Protein 7L07 (pdb70)

Nearest PDB structures (foldseek):
  7l07-assembly1_A  TM=1.005E+00  e=6.556E-44  synthetic construct
  4jjp-assembly1_B  TM=9.313E-01  e=9.846E-25  Clostridioides difficile 630
  1ub0-assembly1_A-2  TM=9.274E-01  e=1.919E-22  Thermus thermophilus
  1jxh-assembly1_B  TM=9.208E-01  e=1.807E-22  Salmonella enterica subsp. enterica serovar Typhimurium
  4c5k-assembly2_C  TM=9.168E-01  e=8.081E-22  Staphylococcus aureus subsp. aureus Mu50

Sequence (214 aa):
MTMHKALTIAGSDSSGGAGIQADLKTFQELGVYGMSAITAIVAQNTLGHKGVYPLPLEAIEAQLDTVLEDIGVDALKTGMLATAEIIELVAEEKIKEYNVKNVVVDPVMSLLHEEAAEALREELIPLATVVTPNLPEAEVLSGMRIIKTVEDMKEAAKKIHEEMGAKYVLVKGVDVLFDGEEFEIFETFSAAITAELAKGYSLKEAVKTAKEFITE

Secondary structure (DSSP, 8-state):
----EEEEEEEE-TTSSSHHHHHHHHHHHTT-EEEEEEEEEE----SSS-SEEEPPHHHHHHHHHIIIIII--SEEEE----SHHHHHHHHHHHHHTT---EEE-----HHHHHHHHHIIIIIGGG-SEE---HHHHHHHH--S---SHHHHHHHHHHHHHTT-SEEEEE--EEEE-SS-EEEE--HHHHHHHHHHTT--HHHHHHHHHHHHH-

Solvent-accessible surface area: 10309 Å² total; per-residue (Å²): 140,54,177,70,53,0,0,0,2,4,3,12,28,117,100,38,63,49,1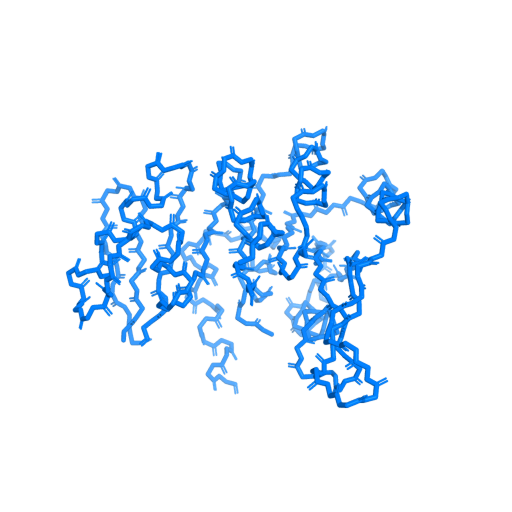8,10,62,12,0,51,138,5,0,130,107,27,10,3,136,24,16,34,0,44,0,0,74,48,48,143,119,67,200,70,81,110,9,51,83,60,42,94,78,146,38,0,65,58,45,0,30,71,9,16,112,110,76,22,28,50,0,1,9,1,6,27,8,30,38,9,88,3,7,71,17,0,2,99,20,6,117,109,66,92,19,151,43,0,0,1,18,3,67,105,96,74,66,135,126,104,13,10,83,7,12,56,106,66,0,0,58,45,5,12,0,0,0,0,55,46,82,26,0,44,68,2,9,62,48,229,114,12,78,73,55,115,34,8,44,88,0,0,117,93,0,57,144,43,37,1,130,39,0,0,0,58,59,83,23,0,1,7,42,34,94,54,71,63,87,47,115,45,32,2,0,0,0,0,0,6,9,3,53,68,109,70,6,77,72,0,0,110,39,0,41,94,59,88,115,118

Foldseek 3Di:
DDAAAEEEEEADDPVCPDTLSVLCVLLVVLPHHYAYQHQWHADPCDPVDHGTGGDDLVSSVVRLCCCPVPPRHLAYEYEHQQFLVSLQVVLVSCVVSVRQHYEYEYHAVVGRLSNLVSCLQRPLLRHQEYEYEFVSLCSNQVPPGQDDVVSVVVSQVSSVVSHHQWYWYHHLIWIDRNPDIDGHPVLSSQLRSCSSVPDRSVVSNVVSVVVVVD

Radius of gyration: 16.18 Å; Cα contacts (8 Å, |Δi|>4): 481; chains: 1; bounding box: 45×42×43 Å

Structure (mmCIF, N/CA/C/O backbone):
data_7L07
#
_entry.id   7L07
#
_cell.length_a   65.644
_cell.length_b   65.644
_cell.length_c   243.726
_cell.angle_alpha   90.000
_cell.angle_beta   90.000
_cell.angle_gamma   120.000
#
_symmetry.space_group_name_H-M   'P 65 2 2'
#
loop_
_entity.id
_entity.type
_entity.pdbx_description
1 polymer 'Ancestral Protein AncC'
2 non-polymer 'ALUMINUM FLUORIDE'
3 water water
#
loop_
_atom_site.group_PDB
_atom_site.id
_atom_site.type_symbol
_atom_site.label_atom_id
_atom_site.label_alt_id
_atom_site.label_comp_id
_atom_site.label_asym_id
_atom_site.label_entity_id
_atom_site.label_seq_id
_atom_site.pdbx_PDB_ins_code
_atom_site.Cartn_x
_atom_site.Cartn_y
_atom_site.Cartn_z
_atom_site.occupancy
_atom_site.B_iso_or_equiv
_atom_site.auth_seq_id
_atom_site.auth_comp_id
_atom_site.auth_asym_id
_atom_site.auth_atom_id
_atom_site.pdbx_PDB_model_num
ATOM 1 N N . MET A 1 2 ? 35.67900 15.68300 -11.48800 1.000 46.79731 2 MET A N 1
ATOM 2 C CA . MET A 1 2 ? 36.25700 16.50800 -10.39800 1.000 50.38239 2 MET A CA 1
ATOM 3 C C . MET A 1 2 ? 35.94500 15.89800 -9.01800 1.000 47.30018 2 MET A C 1
ATOM 4 O O . MET A 1 2 ? 36.90000 15.47000 -8.36900 1.000 56.41550 2 MET A O 1
ATOM 6 N N . THR A 1 3 ? 34.68300 15.84400 -8.57800 1.000 40.01176 3 THR A N 1
ATOM 7 C CA . THR A 1 3 ? 34.39100 15.36800 -7.19100 1.000 39.30210 3 THR A CA 1
ATOM 8 C C . THR A 1 3 ? 33.87300 13.92000 -7.18000 1.000 38.61218 3 THR A C 1
ATOM 9 O O . THR A 1 3 ? 33.49600 13.39800 -8.23600 1.000 41.68440 3 THR A O 1
ATOM 13 N N . MET A 1 4 ? 33.84000 13.31400 -6.00100 1.000 38.36468 4 MET A N 1
ATOM 14 C CA . MET A 1 4 ? 33.29400 11.94000 -5.87300 1.000 49.43359 4 MET A CA 1
ATOM 15 C C . MET A 1 4 ? 31.81100 11.97100 -5.46200 1.000 35.62622 4 MET A C 1
ATOM 16 O O . MET A 1 4 ? 31.25500 10.89300 -5.24600 1.000 32.88381 4 MET A O 1
ATOM 21 N N . HIS A 1 5 ? 31.20700 13.15400 -5.34600 1.000 26.12604 5 HIS A N 1
ATOM 22 C CA . HIS A 1 5 ? 29.83000 13.27000 -4.89200 1.000 26.05114 5 HIS A CA 1
ATOM 23 C C . HIS A 1 5 ? 28.85500 12.95600 -6.01900 1.000 23.68877 5 HIS A C 1
ATOM 24 O O . HIS A 1 5 ? 29.18500 13.02700 -7.20500 1.000 21.43076 5 HIS A O 1
ATOM 31 N N . LYS A 1 6 ? 27.63200 12.61100 -5.62400 1.000 20.92395 6 LYS A N 1
ATOM 32 C CA . LYS A 1 6 ? 26.64300 12.05200 -6.53300 1.000 23.56982 6 LYS A CA 1
ATOM 33 C C . LYS A 1 6 ? 25.29300 12.71800 -6.32100 1.000 20.25291 6 LYS A C 1
ATOM 34 O O . LYS A 1 6 ? 24.89500 12.99600 -5.18500 1.000 19.05562 6 LYS A O 1
ATOM 40 N N . ALA A 1 7 ? 24.58900 12.96200 -7.42500 1.000 16.44489 7 ALA A N 1
ATOM 41 C CA . ALA A 1 7 ? 23.27000 13.57500 -7.40300 1.000 18.34422 7 ALA A CA 1
ATOM 42 C C . ALA A 1 7 ? 22.33100 12.79400 -8.31100 1.000 18.32093 7 ALA A C 1
ATOM 43 O O . ALA A 1 7 ? 22.75200 12.21600 -9.31600 1.000 18.62883 7 ALA A O 1
ATOM 45 N N . LEU A 1 8 ? 21.05100 12.79500 -7.95200 1.000 16.95626 8 LEU A N 1
ATOM 46 C CA . LEU A 1 8 ? 20.01300 12.10500 -8.70500 1.000 16.79520 8 LEU A CA 1
ATOM 47 C C . LEU A 1 8 ? 18.96400 13.11700 -9.13600 1.000 16.49496 8 LEU A C 1
ATOM 48 O O . LEU A 1 8 ? 18.56500 13.97600 -8.34200 1.000 14.20121 8 LEU A O 1
ATOM 53 N N . THR A 1 9 ? 18.53300 13.03000 -10.39000 1.000 11.02352 9 THR A N 1
ATOM 54 C CA . THR A 1 9 ? 17.38200 13.77900 -10.87400 1.000 13.24708 9 THR A CA 1
ATOM 55 C C . THR A 1 9 ? 16.24000 12.80100 -11.11100 1.000 16.67229 9 THR A C 1
ATOM 56 O O . THR A 1 9 ? 16.40700 11.79700 -11.81200 1.000 17.11236 9 THR A O 1
ATOM 60 N N . ILE A 1 10 ? 15.09900 13.07800 -10.49700 1.000 15.77058 10 ILE A N 1
ATOM 61 C CA . ILE A 1 10 ? 13.87100 12.32700 -10.71100 1.000 14.30642 10 ILE A CA 1
ATOM 62 C C . ILE A 1 10 ? 12.95100 13.25700 -11.48600 1.000 16.67017 10 ILE A C 1
ATOM 63 O O . ILE A 1 10 ? 12.35300 14.16600 -10.90100 1.000 13.84519 10 ILE A O 1
ATOM 68 N N . ALA A 1 11 ? 12.83900 13.07100 -12.79400 1.000 14.50578 11 ALA A N 1
ATOM 69 C CA . ALA A 1 11 ? 12.11200 14.05700 -13.58900 1.000 14.44019 11 ALA A CA 1
ATOM 70 C C . ALA A 1 11 ? 11.78600 13.47200 -14.95900 1.000 17.24869 11 ALA A C 1
ATOM 71 O O . ALA A 1 11 ? 11.96900 12.27500 -15.20800 1.000 15.10135 11 ALA A O 1
ATOM 73 N N . GLY A 1 12 ? 11.29100 14.33500 -15.85300 1.000 18.50499 12 GLY A N 1
ATOM 74 C CA . GLY A 1 12 ? 10.87700 13.90200 -17.16600 1.000 18.65702 12 GLY A CA 1
ATOM 75 C C . GLY A 1 12 ? 11.99800 13.93900 -18.18400 1.000 18.77838 12 GLY A C 1
ATOM 76 O O . GLY A 1 12 ? 13.01600 14.60500 -17.99900 1.000 14.59604 12 GLY A O 1
ATOM 77 N N . SER A 1 13 ? 11.79000 13.20100 -19.27000 1.000 17.07311 13 SER A N 1
ATOM 78 C CA . SER A 1 13 ? 12.76000 13.11200 -20.34800 1.000 15.74766 13 SER A CA 1
ATOM 79 C C . SER A 1 13 ? 12.39200 14.08600 -21.45800 1.000 17.44948 13 SER A C 1
ATOM 80 O O . SER A 1 13 ? 11.22800 14.18700 -21.85900 1.000 18.61371 13 SER A O 1
ATOM 83 N N . ASP A 1 14 ? 13.40300 14.79700 -21.95000 1.000 18.93809 14 ASP A N 1
ATOM 84 C CA . ASP A 1 14 ? 13.25000 15.84600 -22.95200 1.000 18.31516 14 ASP A CA 1
ATOM 85 C C . ASP A 1 14 ? 14.18100 15.50300 -24.10800 1.000 16.17941 14 ASP A C 1
ATOM 86 O O . ASP A 1 14 ? 15.39900 15.66900 -23.99500 1.000 14.41488 14 ASP A O 1
ATOM 91 N N . SER A 1 15 ? 13.61100 15.02000 -25.21500 1.000 15.50872 15 SER A N 1
ATOM 92 C CA . SER A 1 15 ? 14.42300 14.55800 -26.33500 1.000 18.50830 15 SER A CA 1
ATOM 93 C C . SER A 1 15 ? 15.22800 15.68000 -26.98000 1.000 20.11594 15 SER A C 1
ATOM 94 O O . SER A 1 15 ? 16.21900 15.39600 -27.66100 1.000 20.68811 15 SER A O 1
ATOM 97 N N . SER A 1 16 ? 14.83500 16.94000 -26.78500 1.000 18.63285 16 SER A N 1
ATOM 98 C CA . SER A 1 16 ? 15.58800 18.05800 -27.33800 1.000 20.63491 16 SER A CA 1
ATOM 99 C C . SER A 1 16 ? 16.80800 18.41500 -26.50200 1.000 22.19258 16 SER A C 1
ATOM 100 O O . SER A 1 16 ? 17.66600 19.16700 -26.97700 1.000 29.12488 16 SER A O 1
ATOM 103 N N . GLY A 1 17 ? 16.89700 17.90200 -25.27500 1.000 20.68234 17 GLY A N 1
ATOM 104 C CA . GLY A 1 17 ? 17.98900 18.20200 -24.37600 1.000 20.28037 17 GLY A CA 1
ATOM 105 C C . GLY A 1 17 ? 17.93300 19.56900 -23.73800 1.000 21.80098 17 GLY A C 1
ATOM 106 O O . GLY A 1 17 ? 18.85800 19.92800 -22.99600 1.000 25.93881 17 GLY A O 1
ATOM 107 N N . GLY A 1 18 ? 16.88500 20.34800 -24.00400 1.000 19.29896 18 GLY A N 1
ATOM 108 C CA . GLY A 1 18 ? 16.80600 21.68100 -23.43800 1.000 18.77092 18 GLY A CA 1
ATOM 109 C C . GLY A 1 18 ? 16.46500 21.67700 -21.96400 1.000 22.21361 18 GLY A C 1
ATOM 110 O O . GLY A 1 18 ? 16.85300 22.59200 -21.23200 1.000 24.48604 18 GLY A O 1
ATOM 111 N N . ALA A 1 19 ? 15.74900 20.65900 -21.50600 1.000 18.64746 19 ALA A N 1
ATOM 112 C CA . ALA A 1 19 ? 15.35600 20.57800 -20.10800 1.000 21.14514 19 ALA A CA 1
ATOM 113 C C . ALA A 1 19 ? 15.33900 19.10600 -19.70700 1.000 19.68295 19 ALA A C 1
ATOM 114 O O . ALA A 1 19 ? 16.04100 18.28100 -20.30000 1.000 18.21215 19 ALA A O 1
ATOM 116 N N . GLY A 1 20 ? 14.55600 18.77700 -18.68700 1.000 17.83561 20 GLY A N 1
ATOM 117 C CA . GLY A 1 20 ? 14.42600 17.39400 -18.28400 1.000 21.37549 20 GLY A CA 1
ATOM 118 C C . GLY A 1 20 ? 15.69600 16.83300 -17.66200 1.000 15.44833 20 GLY A C 1
ATOM 119 O O . GLY A 1 20 ? 16.65200 17.54600 -17.34900 1.000 16.77628 20 GLY A O 1
ATOM 120 N N . ILE A 1 21 ? 15.68000 15.50800 -17.47800 1.000 15.29473 21 ILE A N 1
ATOM 121 C CA . ILE A 1 21 ? 16.81500 14.83100 -16.85700 1.000 16.93855 21 ILE A CA 1
ATOM 122 C C . ILE A 1 21 ? 18.07500 15.04700 -17.67800 1.000 15.48924 21 ILE A C 1
ATOM 123 O O . ILE A 1 21 ? 19.18400 15.09500 -17.12900 1.000 13.90026 21 ILE A O 1
ATOM 128 N N . GLN A 1 22 ? 17.93100 15.18700 -18.99900 1.000 16.37672 22 GLN A N 1
ATOM 129 C CA . GLN A 1 22 ? 19.09700 15.38300 -19.85300 1.000 17.56844 22 GLN A CA 1
ATOM 130 C C . GLN A 1 22 ? 19.83000 16.66500 -19.48200 1.000 18.06045 22 GLN A C 1
ATOM 131 O O . GLN A 1 22 ? 21.05500 16.66600 -19.32100 1.000 20.36506 22 GLN A O 1
ATOM 137 N N . ALA A 1 23 ? 19.09500 17.77000 -19.33000 1.000 17.32856 23 ALA A N 1
ATOM 138 C CA . ALA A 1 23 ? 19.72700 19.02200 -18.92900 1.000 18.75968 23 ALA A CA 1
ATOM 139 C C . ALA A 1 23 ? 20.22000 18.94800 -17.49000 1.000 19.06016 23 ALA A C 1
ATOM 140 O O . ALA A 1 23 ? 21.28100 19.49100 -17.15800 1.000 16.98659 23 ALA A O 1
ATOM 142 N N . ASP A 1 24 ? 19.46500 18.27300 -16.62100 1.000 17.60659 24 ASP A N 1
ATOM 143 C CA . ASP A 1 24 ? 19.91000 18.07900 -15.24500 1.000 16.26261 24 ASP A CA 1
ATOM 144 C C . ASP A 1 24 ? 21.26500 17.38600 -15.20200 1.000 17.88880 24 ASP A C 1
ATOM 145 O O . ASP A 1 24 ? 22.18900 17.84200 -14.51900 1.000 17.24214 24 ASP A O 1
ATOM 150 N N . LEU A 1 25 ? 21.39800 16.27400 -15.92900 1.000 15.81030 25 LEU A N 1
ATOM 151 C CA . LEU A 1 25 ? 22.64500 15.51900 -15.91100 1.000 17.75410 25 LEU A CA 1
ATOM 152 C C . LEU A 1 25 ? 23.80000 16.34200 -16.46900 1.000 20.32438 25 LEU A C 1
ATOM 153 O O . LEU A 1 25 ? 24.93100 16.24900 -15.97800 1.000 18.76977 25 LEU A O 1
ATOM 158 N N . LYS A 1 26 ? 23.54300 17.12600 -17.50700 1.000 16.65274 26 LYS A N 1
ATOM 159 C CA . 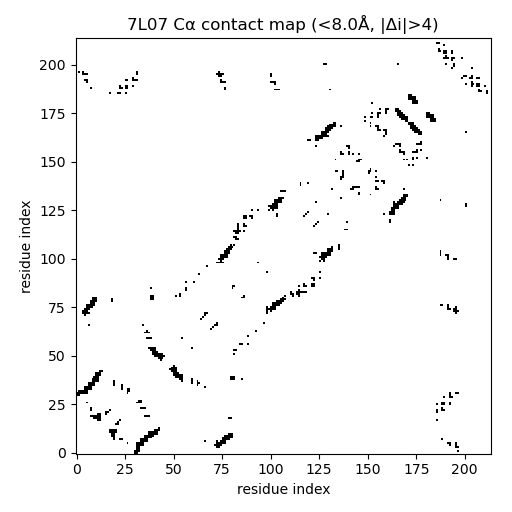LYS A 1 26 ? 24.59700 18.02000 -18.05000 1.000 20.33633 26 LYS A CA 1
ATOM 160 C C . LYS A 1 26 ? 25.04300 18.97900 -16.93800 1.000 21.08833 26 LYS A C 1
ATOM 161 O O . LYS A 1 26 ? 26.25300 19.12200 -16.73700 1.000 23.67361 26 LYS A O 1
ATOM 167 N N . THR A 1 27 ? 24.07500 19.56700 -16.23700 1.000 19.34135 27 THR A N 1
ATOM 168 C CA . THR A 1 27 ? 24.41900 20.50200 -15.17200 1.000 19.05771 27 THR A CA 1
ATOM 169 C C . THR A 1 27 ? 25.24000 19.81500 -14.08900 1.000 20.30133 27 THR A C 1
ATOM 170 O O . THR A 1 27 ? 26.27400 20.33700 -13.65400 1.000 19.61804 27 THR A O 1
ATOM 174 N N . PHE A 1 28 ? 24.79200 18.63800 -13.63400 1.000 18.14872 28 PHE A N 1
ATOM 175 C CA . PHE A 1 28 ? 25.56900 17.87900 -12.66000 1.000 17.15774 28 PHE A CA 1
ATOM 176 C C . PHE A 1 28 ? 27.00900 17.71900 -13.12900 1.000 21.52323 28 PHE A C 1
ATOM 177 O O . PHE A 1 28 ? 27.95800 18.02100 -12.39600 1.000 18.18214 28 PHE A O 1
ATOM 185 N N . GLN A 1 29 ? 27.20500 17.21400 -14.34300 1.000 20.77297 29 GLN A N 1
ATOM 186 C CA . GLN A 1 29 ? 28.56700 16.98100 -14.89200 1.000 24.73866 29 GLN A CA 1
ATOM 187 C C . GLN A 1 29 ? 29.39400 18.27700 -14.86900 1.000 22.49693 29 GLN A C 1
ATOM 188 O O . GLN A 1 29 ? 30.52300 18.23200 -14.39400 1.000 23.76751 29 GLN A O 1
ATOM 194 N N . GLU A 1 30 ? 28.81900 19.38100 -15.34000 1.000 22.86925 30 GLU A N 1
ATOM 195 C CA . GLU A 1 30 ? 29.54000 20.68000 -15.40900 1.000 24.20110 30 GLU A CA 1
ATOM 196 C C . GLU A 1 30 ? 30.00400 21.12100 -14.01700 1.000 25.29991 30 GLU A C 1
ATOM 197 O O . GLU A 1 30 ? 31.03900 21.77200 -13.93700 1.000 26.32560 30 GLU A O 1
ATOM 203 N N . LEU A 1 31 ? 29.26700 20.75100 -12.97600 1.000 21.32878 31 LEU A N 1
ATOM 204 C CA . LEU A 1 31 ? 29.60200 21.17000 -11.62300 1.000 16.55255 31 LEU A CA 1
ATOM 205 C C . LEU A 1 31 ? 30.38400 20.11200 -10.85700 1.000 20.96248 31 LEU A C 1
ATOM 206 O O . LEU A 1 31 ? 30.53500 20.22800 -9.63700 1.000 24.73042 31 LEU A O 1
ATOM 211 N N . GLY A 1 32 ? 30.82800 19.07000 -11.55000 1.000 22.91792 32 GLY A N 1
ATOM 212 C CA . GLY A 1 32 ? 31.76400 18.07400 -11.00300 1.000 24.01698 32 GLY A CA 1
ATOM 213 C C . GLY A 1 32 ? 31.10900 17.07400 -10.07000 1.000 23.83271 32 GLY A C 1
ATOM 214 O O . GLY A 1 32 ? 31.78400 16.55600 -9.19600 1.000 24.00496 32 GLY A O 1
ATOM 215 N N . VAL A 1 33 ? 29.83100 16.80600 -10.29700 1.000 22.06141 33 VAL A N 1
ATOM 216 C CA . VAL A 1 33 ? 29.09300 15.74300 -9.57600 1.000 17.22707 33 VAL A CA 1
ATOM 217 C C . VAL A 1 33 ? 28.72300 14.63900 -10.57200 1.000 19.53862 33 VAL A C 1
ATOM 218 O O . VAL A 1 33 ? 28.30800 14.94900 -11.68600 1.000 18.74058 33 VAL A O 1
ATOM 222 N N . TYR A 1 34 ? 28.88200 13.39900 -10.13100 1.000 20.00049 34 TYR A N 1
ATOM 223 C CA . TYR A 1 34 ? 28.35800 12.22300 -10.85700 1.000 24.15743 34 TYR A CA 1
ATOM 224 C C . TYR A 1 34 ? 26.82600 12.25600 -10.85100 1.000 22.39675 34 TYR A C 1
ATOM 225 O O . TYR A 1 34 ? 26.21600 12.28400 -9.78700 1.000 19.30725 34 TYR A O 1
ATOM 234 N N . GLY A 1 35 ? 26.24400 12.21300 -12.04300 1.000 19.25389 35 GLY A N 1
ATOM 235 C CA . GLY A 1 35 ? 24.80900 12.35500 -12.21000 1.000 16.34508 35 GLY A CA 1
ATOM 236 C C . GLY A 1 35 ? 24.13300 11.02800 -12.50600 1.000 20.27153 35 GLY A C 1
ATOM 237 O O . GLY A 1 35 ? 24.65200 10.20500 -13.26100 1.000 20.61337 35 GLY A O 1
ATOM 238 N N . MET A 1 36 ? 22.96500 10.83800 -11.90000 1.000 18.56907 36 MET A N 1
ATOM 239 C CA . MET A 1 36 ? 22.11200 9.69000 -12.15800 1.000 18.51873 36 MET A CA 1
ATOM 240 C C . MET A 1 36 ? 20.68600 10.18400 -12.33300 1.000 18.18256 36 MET A C 1
ATOM 241 O O . MET A 1 36 ? 20.31800 11.24800 -11.82900 1.000 16.18620 36 MET A O 1
ATOM 246 N N . SER A 1 37 ? 19.88200 9.40300 -13.04700 1.000 16.87365 37 SER A N 1
ATOM 247 C CA . SER A 1 37 ? 18.54900 9.84900 -13.41600 1.000 11.76210 37 SER A CA 1
ATOM 248 C C . SER A 1 37 ? 17.53400 8.73100 -13.23900 1.000 16.45948 37 SER A C 1
ATOM 249 O O . SER A 1 37 ? 17.83100 7.54900 -13.44100 1.000 17.47084 37 SER A O 1
ATOM 252 N N . ALA A 1 38 ? 16.32900 9.13700 -12.83700 1.000 14.72482 38 ALA A N 1
ATOM 253 C CA . ALA A 1 38 ? 15.14300 8.28800 -12.77200 1.000 15.67573 38 ALA A CA 1
ATOM 254 C C . ALA A 1 38 ? 14.06900 8.98200 -13.59800 1.000 17.71546 38 ALA A C 1
ATOM 255 O O . ALA A 1 38 ? 13.61900 10.07400 -13.23700 1.000 16.59300 38 ALA A O 1
ATOM 257 N N . ILE A 1 39 ? 13.66400 8.37500 -14.70700 1.000 15.23328 39 ILE A N 1
ATOM 258 C CA . ILE A 1 39 ? 12.71600 9.00600 -15.61900 1.000 12.45853 39 ILE A CA 1
ATOM 259 C C . ILE A 1 39 ? 11.30100 8.65800 -15.16900 1.000 13.47765 39 ILE A C 1
ATOM 260 O O . ILE A 1 39 ? 10.95300 7.48000 -15.03100 1.000 18.78325 39 ILE A O 1
ATOM 265 N N . THR A 1 40 ? 10.49500 9.69100 -14.92300 1.000 15.55416 40 THR A N 1
ATOM 266 C CA . THR A 1 40 ? 9.10500 9.53400 -14.52000 1.000 16.38072 40 THR A CA 1
ATOM 267 C C . THR A 1 40 ? 8.13800 9.60500 -15.69200 1.000 18.41090 40 THR A C 1
ATOM 268 O O . THR A 1 40 ? 7.01900 9.08800 -15.58900 1.000 16.83147 40 THR A O 1
ATOM 272 N N . ALA A 1 41 ? 8.54900 10.20500 -16.80400 1.000 17.61309 41 ALA A N 1
ATOM 273 C CA . ALA A 1 41 ? 7.63700 10.43700 -17.91100 1.000 16.77474 41 ALA A CA 1
ATOM 274 C C . ALA A 1 41 ? 8.42100 10.89500 -19.12800 1.000 14.84482 41 ALA A C 1
ATOM 275 O O . ALA A 1 41 ? 9.48600 11.50800 -19.00900 1.000 16.42044 41 ALA A O 1
ATOM 277 N N . ILE A 1 42 ? 7.88100 10.57700 -20.29900 1.000 15.68213 42 ILE A N 1
ATOM 278 C CA . ILE A 1 42 ? 8.30000 11.21600 -21.53900 1.000 16.06375 42 ILE A CA 1
ATOM 279 C C . ILE A 1 42 ? 7.51600 12.51500 -21.65800 1.000 17.87027 42 ILE A C 1
ATOM 280 O O . ILE A 1 42 ? 6.28200 12.51000 -21.59900 1.000 19.00219 42 ILE A O 1
ATOM 285 N N . VAL A 1 43 ? 8.22400 13.63000 -21.77300 1.000 16.93756 43 VAL A N 1
ATOM 286 C CA . VAL A 1 43 ? 7.60000 14.97400 -21.85300 1.000 17.05314 43 VAL A CA 1
ATOM 287 C C . VAL A 1 43 ? 7.85600 15.54900 -23.24800 1.000 24.87105 43 VAL A C 1
ATOM 288 O O . VAL A 1 43 ? 9.01300 15.73400 -23.60500 1.000 22.84813 43 VAL A O 1
ATOM 292 N N . ALA A 1 44 ? 6.79700 15.74700 -24.01400 1.000 23.00277 44 ALA A N 1
ATOM 293 C CA . ALA A 1 44 ? 6.84700 16.32300 -25.36800 1.000 23.65828 44 ALA A CA 1
ATOM 294 C C . ALA A 1 44 ? 5.79100 17.42200 -25.44500 1.000 30.61345 44 ALA A C 1
ATOM 295 O O . ALA A 1 44 ? 5.22700 17.76400 -24.40400 1.000 31.43284 44 ALA A O 1
ATOM 297 N N . GLN A 1 45 ? 5.52900 17.94800 -26.62900 1.000 29.33888 45 GLN A N 1
ATOM 298 C CA . GLN A 1 45 ? 4.44700 18.93600 -26.81300 1.000 31.07701 45 GLN A CA 1
ATOM 299 C C . GLN A 1 45 ? 3.15000 18.17500 -27.01500 1.000 25.99543 45 GLN A C 1
ATOM 300 O O . GLN A 1 45 ? 3.20100 17.05900 -27.46900 1.000 26.60063 45 GLN A O 1
ATOM 306 N N . ASN A 1 46 ? 2.03600 18.73700 -26.59300 1.000 25.00765 46 ASN A N 1
ATOM 307 C CA . ASN A 1 46 ? 0.72800 18.16400 -26.88500 1.000 28.31264 46 ASN A CA 1
ATOM 308 C C . ASN A 1 46 ? 0.29700 18.61300 -28.27300 1.000 27.49702 46 ASN A C 1
ATOM 309 O O . ASN A 1 46 ? 0.22500 19.81200 -28.55700 1.000 27.44060 46 ASN A O 1
ATOM 314 N N . THR A 1 47 ? 0.03300 17.64900 -29.14300 1.000 24.47494 47 THR A N 1
ATOM 315 C CA . THR A 1 47 ? -0.24400 17.94100 -30.53500 1.000 28.02276 47 THR A CA 1
ATOM 316 C C . THR A 1 47 ? -1.42700 17.10200 -30.98700 1.000 30.09353 47 THR A C 1
ATOM 317 O O . THR A 1 47 ? -2.00000 16.31900 -30.22200 1.000 24.68364 47 THR A O 1
ATOM 321 N N . LEU A 1 48 ? -1.79000 17.28300 -32.25700 1.000 23.02176 48 LEU A N 1
ATOM 322 C CA . LEU A 1 48 ? -2.84900 16.48000 -32.85100 1.000 23.65767 48 LEU A CA 1
ATOM 323 C C . LEU A 1 48 ? -2.45500 15.01300 -32.90800 1.000 23.45593 48 LEU A C 1
ATOM 324 O O . LEU A 1 48 ? -3.32500 14.13500 -32.96100 1.000 26.73568 48 LEU A O 1
ATOM 329 N N . GLY A 1 49 ? -1.15400 14.73300 -32.87300 1.000 23.88847 49 GLY A N 1
ATOM 330 C CA . GLY A 1 49 ? -0.64600 13.39600 -33.08500 1.000 27.51919 49 GLY A CA 1
ATOM 331 C C . GLY A 1 49 ? -0.26500 12.66100 -31.81900 1.000 28.10649 49 GLY A C 1
ATOM 332 O O . GLY A 1 49 ? -0.20700 11.42700 -31.82000 1.000 30.36083 49 GLY A O 1
ATOM 333 N N . HIS A 1 50 ? -0.00500 13.38500 -30.73400 1.000 27.53721 50 HIS A N 1
ATOM 334 C CA . HIS A 1 50 ? 0.39600 12.71600 -29.50500 1.000 30.31687 50 HIS A CA 1
ATOM 335 C C . HIS A 1 50 ? 0.18400 13.62900 -28.31000 1.000 31.62886 50 HIS A C 1
ATOM 336 O O . HIS A 1 50 ? 0.11100 14.85300 -28.44000 1.000 24.99730 50 HIS A O 1
ATOM 343 N N . LYS A 1 51 ? 0.09200 13.00500 -27.13600 1.000 33.11217 51 LYS A N 1
ATOM 344 C CA . LYS A 1 51 ? -0.01400 13.75500 -25.89800 1.000 31.56208 51 LYS A CA 1
ATOM 345 C C . LYS A 1 51 ? 1.32600 14.41200 -25.57100 1.000 27.55972 51 LYS A C 1
ATOM 346 O O . LYS A 1 51 ? 2.36000 14.11900 -26.18000 1.000 34.25643 51 LYS A O 1
ATOM 352 N N . GLY A 1 52 ? 1.31100 15.29300 -24.57500 1.000 24.12164 52 GLY A N 1
ATOM 353 C CA . GLY A 1 52 ? 2.53900 15.92500 -24.13600 1.000 29.48367 52 GLY A CA 1
ATOM 354 C C . GLY A 1 52 ? 3.24900 15.22300 -22.99400 1.000 29.98872 52 GLY A C 1
ATOM 355 O O . GLY A 1 52 ? 4.40600 15.53700 -22.69600 1.000 32.67330 52 GLY A O 1
ATOM 356 N N . VAL A 1 53 ? 2.58100 14.28000 -22.33400 1.000 24.09657 53 VAL A N 1
ATOM 357 C CA . VAL A 1 53 ? 3.14800 13.62600 -21.16000 1.000 20.71628 53 VAL A CA 1
ATOM 358 C C . VAL A 1 53 ? 2.76300 12.15600 -21.18700 1.000 20.09341 53 VAL A C 1
ATOM 359 O O . VAL A 1 53 ? 1.57500 11.82000 -21.24700 1.000 24.83308 53 VAL A O 1
ATOM 363 N N . TYR A 1 54 ? 3.76300 11.28500 -21.11900 1.000 18.64611 54 TYR A N 1
ATOM 364 C CA . TYR A 1 54 ? 3.55600 9.84200 -21.02800 1.000 18.26182 54 TYR A CA 1
ATOM 365 C C . TYR A 1 54 ? 4.16100 9.33000 -19.73300 1.000 21.11146 54 TYR A C 1
ATOM 366 O O . TYR A 1 54 ? 5.37700 9.06700 -19.67300 1.000 17.51045 54 TYR A O 1
ATOM 375 N N . PRO A 1 55 ? 3.37500 9.18300 -18.67100 1.000 20.46216 55 PRO A N 1
ATOM 376 C CA . PRO A 1 55 ? 3.93500 8.67300 -17.41300 1.000 20.40640 55 PRO A CA 1
ATOM 377 C C . PRO A 1 55 ? 4.42000 7.23900 -17.57200 1.000 22.16520 55 PRO A C 1
ATOM 378 O O . PRO A 1 55 ? 3.79000 6.42300 -18.24700 1.000 19.99597 55 PRO A O 1
ATOM 382 N N . LEU A 1 56 ? 5.56000 6.94000 -16.95200 1.000 17.91114 56 LEU A N 1
ATOM 383 C CA . LEU A 1 56 ? 6.09300 5.59000 -16.98200 1.000 17.97895 56 LEU A CA 1
ATOM 384 C C . LEU A 1 56 ? 5.40300 4.72700 -15.93300 1.000 17.76774 56 LEU A C 1
ATOM 385 O O . LEU A 1 56 ? 4.83300 5.24100 -14.96700 1.000 20.76340 56 LEU A O 1
ATOM 390 N N . PRO A 1 57 ? 5.42700 3.40600 -16.11000 1.000 23.87518 57 PRO A N 1
ATOM 391 C CA . PRO A 1 57 ? 4.84100 2.52000 -15.09600 1.000 20.04820 57 PRO A CA 1
ATOM 392 C C . PRO A 1 57 ? 5.52800 2.70700 -13.75400 1.000 20.19400 57 PRO A C 1
ATOM 393 O O . PRO A 1 57 ? 6.74100 2.91400 -13.68100 1.000 21.14762 57 PRO A O 1
ATOM 397 N N . LEU A 1 58 ? 4.73700 2.63300 -12.68200 1.000 19.59024 58 LEU A N 1
ATOM 398 C CA . LEU A 1 58 ? 5.29800 2.81500 -11.34700 1.000 20.62957 58 LEU A CA 1
ATOM 399 C C . LEU A 1 58 ? 6.41000 1.80900 -11.07800 1.000 21.57305 58 LEU A C 1
ATOM 400 O O . LEU A 1 58 ? 7.41300 2.13500 -10.43200 1.000 20.57566 58 LEU A O 1
ATOM 405 N N . GLU A 1 59 ? 6.25000 0.57500 -11.56300 1.000 19.48431 59 GLU A N 1
ATOM 406 C CA . GLU A 1 59 ? 7.27000 -0.43900 -11.32000 1.000 22.22239 59 GLU A CA 1
ATOM 407 C C . GLU A 1 59 ? 8.56900 -0.09300 -12.03100 1.000 18.84134 59 GLU A C 1
ATOM 408 O O . GLU A 1 59 ? 9.65300 -0.44500 -11.55300 1.000 21.83035 59 GLU A O 1
ATOM 414 N N . ALA A 1 60 ? 8.48400 0.60200 -13.16500 1.000 16.19265 60 ALA A N 1
ATOM 415 C CA . ALA A 1 60 ? 9.69600 0.99900 -13.87000 1.000 14.81164 60 ALA A CA 1
ATOM 416 C C . ALA A 1 60 ? 10.38800 2.14600 -13.14900 1.000 15.18040 60 ALA A C 1
ATOM 417 O O . ALA A 1 60 ? 11.62200 2.22300 -13.12700 1.000 17.94175 60 ALA A O 1
ATOM 419 N N . ILE A 1 61 ? 9.60700 3.04700 -12.55200 1.000 18.08780 61 ILE A N 1
ATOM 420 C CA . ILE A 1 61 ? 10.18700 4.12400 -11.75900 1.000 16.07618 61 ILE A CA 1
ATOM 421 C C . ILE A 1 61 ? 10.83100 3.56300 -10.49700 1.000 18.05237 61 ILE A C 1
ATOM 422 O O . ILE A 1 61 ? 11.93400 3.96800 -10.11400 1.000 16.30255 61 ILE A O 1
ATOM 427 N N . GLU A 1 62 ? 10.15500 2.62600 -9.83100 1.000 18.38469 62 GLU A N 1
ATOM 428 C CA . GLU A 1 62 ? 10.71600 2.02400 -8.62700 1.000 21.31875 62 GLU A CA 1
ATOM 429 C C . GLU A 1 62 ? 11.99800 1.26300 -8.94100 1.000 21.02435 62 GLU A C 1
ATOM 430 O O . GLU A 1 62 ? 12.96100 1.30800 -8.16600 1.000 20.46799 62 GLU A O 1
ATOM 436 N N . ALA A 1 63 ? 12.04100 0.57600 -10.08400 1.000 16.66807 63 ALA A N 1
ATOM 437 C CA . ALA A 1 63 ? 13.26000 -0.11800 -10.48500 1.000 20.27923 63 ALA A CA 1
ATOM 438 C C . ALA A 1 63 ? 14.42900 0.85600 -10.60100 1.000 21.59994 63 ALA A C 1
ATOM 439 O O . ALA A 1 63 ? 15.53100 0.58500 -10.11000 1.000 22.35030 63 ALA A O 1
ATOM 441 N N . GLN A 1 64 ? 14.19700 2.00600 -11.23800 1.000 16.80846 64 GLN A N 1
ATOM 442 C CA . GLN A 1 64 ? 15.24600 3.01300 -11.37300 1.000 17.33981 64 GLN A CA 1
ATOM 443 C C . GLN A 1 64 ? 15.66500 3.55700 -10.01200 1.000 18.92404 64 GLN A C 1
ATOM 444 O O . GLN A 1 64 ? 16.86000 3.65500 -9.70700 1.000 17.74844 64 GLN A O 1
ATOM 450 N N . LEU A 1 65 ? 14.68700 3.93900 -9.18900 1.000 14.71745 65 LEU A N 1
ATOM 451 C CA . LEU A 1 65 ? 15.00000 4.51200 -7.88400 1.000 18.99640 65 LEU A CA 1
ATOM 452 C C . LEU A 1 65 ? 15.73300 3.51100 -7.00100 1.000 19.27322 65 LEU A C 1
ATOM 453 O O . LEU A 1 65 ? 16.71800 3.86300 -6.34300 1.000 19.84149 65 LEU A O 1
ATOM 458 N N . ASP A 1 66 ? 15.26700 2.26100 -6.96400 1.000 18.54867 66 ASP A N 1
ATOM 459 C CA . ASP A 1 66 ? 15.92600 1.27500 -6.11400 1.000 24.34036 66 ASP A CA 1
ATOM 460 C C . ASP A 1 66 ? 17.34000 0.99100 -6.59600 1.000 23.98167 66 ASP A C 1
ATOM 461 O O . ASP A 1 66 ? 18.24800 0.79000 -5.78200 1.000 21.67929 66 ASP A O 1
ATOM 466 N N . THR A 1 67 ? 17.54700 0.96800 -7.91400 1.000 21.19854 67 THR A N 1
ATOM 467 C CA . THR A 1 67 ? 18.89200 0.76900 -8.44100 1.000 20.88029 67 THR A CA 1
ATOM 468 C C . THR A 1 67 ? 19.83100 1.84500 -7.91100 1.000 19.71937 67 THR A C 1
ATOM 469 O O . THR A 1 67 ? 20.89400 1.54700 -7.35600 1.000 24.12482 67 THR A O 1
ATOM 473 N N . VAL A 1 68 ? 19.44300 3.11100 -8.07000 1.000 18.12234 68 VAL A N 1
ATOM 474 C CA . VAL A 1 68 ? 20.31400 4.21200 -7.67300 1.000 16.81593 68 VAL A CA 1
ATOM 475 C C . VAL A 1 68 ? 20.50500 4.23200 -6.16300 1.000 23.00672 68 VAL A C 1
ATOM 476 O O . VAL A 1 68 ? 21.62900 4.38100 -5.67000 1.000 19.71289 68 VAL A O 1
ATOM 480 N N . LEU A 1 69 ? 19.42400 4.10100 -5.40200 1.000 17.67332 69 LEU A N 1
ATOM 481 C CA . LEU A 1 69 ? 19.46300 4.33000 -3.93000 1.000 19.27583 69 LEU A CA 1
ATOM 482 C C . LEU A 1 69 ? 20.08200 3.14700 -3.17000 1.000 24.62476 69 LEU A C 1
ATOM 483 O O . LEU A 1 69 ? 20.79400 3.39700 -2.20700 1.000 27.92993 69 LEU A O 1
ATOM 488 N N . GLU A 1 70 ? 19.81100 1.91100 -3.59400 1.000 24.72217 70 GLU A N 1
ATOM 489 C CA . GLU A 1 70 ? 20.43400 0.70600 -2.98900 1.000 23.60104 70 GLU A CA 1
ATOM 490 C C . GLU A 1 70 ? 21.90800 0.61100 -3.38300 1.000 27.03635 70 GLU A C 1
ATOM 491 O O . GLU A 1 70 ? 22.74000 0.45200 -2.50400 1.000 25.97973 70 GLU A O 1
ATOM 497 N N . ASP A 1 71 ? 22.18400 0.67200 -4.67900 1.000 22.27577 71 ASP A N 1
ATOM 498 C CA . ASP A 1 71 ? 23.45800 0.18600 -5.19600 1.000 22.37628 71 ASP A CA 1
ATOM 499 C C . ASP A 1 71 ? 24.53200 1.25500 -5.34400 1.000 25.03191 71 ASP A C 1
ATOM 500 O O . ASP A 1 71 ? 25.72100 0.91500 -5.31900 1.000 25.51204 71 ASP A O 1
ATOM 505 N N . ILE A 1 72 ? 24.15200 2.52500 -5.50900 1.000 18.40771 72 ILE A N 1
ATOM 506 C CA . ILE A 1 72 ? 25.09300 3.61100 -5.75600 1.000 20.68328 72 ILE A CA 1
ATOM 507 C C . ILE A 1 72 ? 25.08100 4.63100 -4.62200 1.000 22.19841 72 ILE A C 1
ATOM 508 O O . ILE A 1 72 ? 26.13300 4.98400 -4.07900 1.000 23.51710 72 ILE A O 1
ATOM 513 N N . GLY A 1 73 ? 23.90100 5.12800 -4.26200 1.000 18.43457 73 GLY A N 1
ATOM 514 C CA . GLY A 1 73 ? 23.79600 6.11000 -3.20100 1.000 20.98271 73 GLY A CA 1
ATOM 515 C C . GLY A 1 73 ? 23.91500 7.51400 -3.74800 1.000 20.66488 73 GLY A C 1
ATOM 516 O O . GLY A 1 73 ? 24.61500 7.72500 -4.74100 1.000 24.06681 73 GLY A O 1
ATOM 517 N N . VAL A 1 74 ? 23.23600 8.47800 -3.13300 1.000 20.86875 74 VAL A N 1
ATOM 518 C CA . VAL A 1 74 ? 23.25300 9.85400 -3.60700 1.000 17.66335 74 VAL A CA 1
ATOM 519 C C . VAL A 1 74 ? 23.50800 10.78000 -2.43000 1.000 20.88108 74 VAL A C 1
ATOM 520 O O . VAL A 1 74 ? 23.14700 10.48100 -1.28800 1.000 19.27625 74 VAL A O 1
ATOM 524 N N . ASP A 1 75 ? 24.11900 11.92700 -2.72500 1.000 20.37184 75 ASP A N 1
ATOM 525 C CA . ASP A 1 75 ? 24.32400 12.97900 -1.73800 1.000 21.31173 75 ASP A CA 1
ATOM 526 C C . ASP A 1 75 ? 23.24600 14.05300 -1.78000 1.000 19.21682 75 ASP A C 1
ATOM 527 O O . ASP A 1 75 ? 23.09500 14.80000 -0.80700 1.000 20.40590 75 ASP A O 1
ATOM 532 N N . ALA A 1 76 ? 22.50500 14.14800 -2.87700 1.000 15.19530 76 ALA A N 1
ATOM 533 C CA . ALA A 1 76 ? 21.40300 15.09000 -3.00000 1.000 15.72662 76 ALA A CA 1
ATOM 534 C C . ALA A 1 76 ? 20.56200 14.63100 -4.17800 1.000 18.96554 76 ALA A C 1
ATOM 535 O O . ALA A 1 76 ? 21.02200 13.85500 -5.02000 1.000 16.66744 76 ALA A O 1
ATOM 537 N N . LEU A 1 77 ? 19.31800 15.09300 -4.22500 1.000 14.22692 77 LEU A N 1
ATOM 538 C CA . LEU A 1 77 ? 18.48800 14.80000 -5.38100 1.000 14.80813 77 LEU A CA 1
ATOM 539 C C . LEU A 1 77 ? 17.57200 15.97200 -5.68000 1.000 15.13029 77 LEU A C 1
ATOM 540 O O . LEU A 1 77 ? 17.27200 16.80300 -4.81900 1.000 16.28357 77 LEU A O 1
ATOM 545 N N . LYS A 1 78 ? 17.14400 16.01800 -6.93400 1.000 12.85230 78 LYS A N 1
ATOM 546 C CA . LYS A 1 78 ? 16.16400 16.97000 -7.42100 1.000 15.00566 78 LYS A CA 1
ATOM 547 C C . LYS A 1 78 ? 14.95700 16.20200 -7.93900 1.000 15.85390 78 LYS A C 1
ATOM 548 O O . LYS A 1 78 ? 15.08500 15.08100 -8.44400 1.000 15.05123 78 LYS A O 1
ATOM 554 N N . THR A 1 79 ? 13.78500 16.81500 -7.82600 1.000 16.98153 79 THR A N 1
ATOM 555 C CA . THR A 1 79 ? 12.58400 16.31900 -8.47900 1.000 17.15250 79 THR A CA 1
ATOM 556 C C . THR A 1 79 ? 12.11300 17.35200 -9.49300 1.000 18.39178 79 THR A C 1
ATOM 557 O O . THR A 1 79 ? 12.18700 18.56000 -9.24000 1.000 16.33415 79 THR A O 1
ATOM 561 N N . GLY A 1 80 ? 11.60700 16.91100 -10.64100 1.000 18.46211 80 GLY A N 1
ATOM 562 C CA . GLY A 1 80 ? 11.03300 17.80400 -11.65800 1.000 17.25326 80 GLY A CA 1
ATOM 563 C C . GLY A 1 80 ? 9.61400 17.38300 -11.98200 1.000 20.54598 80 GLY A C 1
ATOM 564 O O . GLY A 1 80 ? 8.80700 17.30000 -11.06500 1.000 16.01140 80 GLY A O 1
ATOM 565 N N . MET A 1 81 ? 9.35100 17.06700 -13.24300 1.000 17.40299 81 MET A N 1
ATOM 566 C CA . MET A 1 81 ? 8.04000 16.52000 -13.65600 1.000 20.44789 81 MET A CA 1
ATOM 567 C C . MET A 1 81 ? 7.81900 15.18700 -12.92900 1.000 18.91958 81 MET A C 1
ATOM 568 O O . MET A 1 81 ? 8.65300 14.31400 -13.08200 1.000 20.16494 81 MET A O 1
ATOM 573 N N . LEU A 1 82 ? 6.74900 15.07700 -12.14000 1.000 17.29578 82 LEU A N 1
ATOM 574 C CA . LEU A 1 82 ? 6.43700 13.79400 -11.44900 1.000 18.33643 82 LEU A CA 1
ATOM 575 C C . LEU A 1 82 ? 5.10800 13.20500 -11.92300 1.000 23.92003 82 LEU A C 1
ATOM 576 O O . LEU A 1 82 ? 4.87500 12.04300 -11.64900 1.000 23.93335 82 LEU A O 1
ATOM 581 N N . ALA A 1 83 ? 4.30000 14.01300 -12.60200 1.000 22.96895 83 ALA A N 1
ATOM 582 C CA . ALA A 1 83 ? 3.20700 13.56500 -13.49400 1.000 26.48519 83 ALA A CA 1
ATOM 583 C C . ALA A 1 83 ? 1.93000 13.20400 -12.72000 1.000 24.83805 83 ALA A C 1
ATOM 584 O O . ALA A 1 83 ? 0.88900 13.78300 -13.03300 1.000 27.38593 83 ALA A O 1
ATOM 586 N N . THR A 1 84 ? 2.01100 12.26800 -11.78000 1.000 20.60980 84 THR A N 1
ATOM 587 C CA . THR A 1 84 ? 0.79700 11.80500 -11.12400 1.000 22.38933 84 THR A CA 1
ATOM 588 C C . THR A 1 84 ? 1.00900 11.74100 -9.62000 1.000 20.69492 84 THR A C 1
ATOM 589 O O . THR A 1 84 ? 2.13800 11.68000 -9.12200 1.000 18.46184 84 THR A O 1
ATOM 593 N N . ALA A 1 85 ? -0.11900 11.74300 -8.90700 1.000 21.20985 85 ALA A N 1
ATOM 594 C CA . ALA A 1 85 ? -0.09200 11.60100 -7.45800 1.000 22.66648 85 ALA A CA 1
ATOM 595 C C . ALA A 1 85 ? 0.58500 10.30200 -7.05100 1.000 22.52801 85 ALA A C 1
ATOM 596 O O . ALA A 1 85 ? 1.32900 10.26000 -6.06500 1.000 21.10025 85 ALA A O 1
ATOM 598 N N . GLU A 1 86 ? 0.32600 9.22700 -7.79700 1.000 22.43534 86 GLU A N 1
ATOM 599 C CA . GLU A 1 86 ? 0.90200 7.93000 -7.46700 1.000 23.64903 86 GLU A CA 1
ATOM 600 C C . GLU A 1 86 ? 2.42300 7.96400 -7.56200 1.000 19.97175 86 GLU A C 1
ATOM 601 O O . GLU A 1 86 ? 3.11900 7.39000 -6.71600 1.000 15.46679 86 GLU A O 1
ATOM 607 N N . ILE A 1 87 ? 2.95900 8.64200 -8.58100 1.000 18.08034 87 ILE A N 1
ATOM 608 C CA . ILE A 1 87 ? 4.40900 8.75500 -8.72000 1.000 15.83689 87 ILE A CA 1
ATOM 609 C C . ILE A 1 87 ? 4.97400 9.65100 -7.62800 1.000 16.55484 87 ILE A C 1
ATOM 610 O O . ILE A 1 87 ? 6.02000 9.35500 -7.03900 1.000 16.86369 87 ILE A O 1
ATOM 615 N N . ILE A 1 88 ? 4.29800 10.76300 -7.34900 1.000 17.70420 88 ILE A N 1
ATOM 616 C CA . ILE A 1 88 ? 4.74500 11.64900 -6.27800 1.000 19.10959 88 ILE A CA 1
ATOM 617 C C . ILE A 1 88 ? 4.85100 10.87600 -4.97000 1.000 16.54273 88 ILE A C 1
ATOM 618 O O . ILE A 1 88 ? 5.84100 10.98500 -4.23600 1.000 17.02899 88 ILE A O 1
ATOM 623 N N . GLU A 1 89 ? 3.82300 10.08400 -4.65900 1.000 15.46789 89 GLU A N 1
ATOM 624 C CA . GLU A 1 89 ? 3.81000 9.34100 -3.40400 1.000 20.18024 89 GLU A CA 1
ATOM 625 C C . GLU A 1 89 ? 4.94100 8.32300 -3.35400 1.000 18.52873 89 GLU A C 1
ATOM 626 O O . GLU A 1 89 ? 5.60800 8.17700 -2.32400 1.000 18.47469 89 GLU A O 1
ATOM 632 N N . LEU A 1 90 ? 5.17600 7.61000 -4.45800 1.000 16.68177 90 LEU A N 1
ATOM 633 C CA . LEU A 1 90 ? 6.32000 6.70700 -4.51900 1.000 17.27771 90 LEU A CA 1
ATOM 634 C C . LEU A 1 90 ? 7.62500 7.44700 -4.25200 1.000 16.77821 90 LEU A C 1
ATOM 635 O O . LEU A 1 90 ? 8.47800 6.96400 -3.49700 1.000 17.49085 90 LEU A O 1
ATOM 640 N N . VAL A 1 91 ? 7.80700 8.61300 -4.87900 1.000 16.06123 91 VAL A N 1
ATOM 641 C CA . VAL A 1 91 ? 9.04900 9.36300 -4.71000 1.000 15.80085 91 VAL A CA 1
ATOM 642 C C . VAL A 1 91 ? 9.20300 9.81100 -3.26300 1.000 17.34107 91 VAL A C 1
ATOM 643 O O . VAL A 1 91 ? 10.29200 9.72500 -2.68300 1.000 17.82935 91 VAL A O 1
ATOM 647 N N . ALA A 1 92 ? 8.12200 10.31200 -2.66200 1.000 18.09566 92 ALA A N 1
ATOM 648 C CA . ALA A 1 92 ? 8.18600 10.71000 -1.26000 1.000 18.65793 92 ALA A CA 1
ATOM 649 C C . ALA A 1 92 ? 8.52000 9.51800 -0.37500 1.000 14.14910 92 ALA A C 1
ATOM 650 O O . ALA A 1 92 ? 9.30200 9.63900 0.57400 1.000 17.01594 92 ALA A O 1
ATOM 652 N N . GLU A 1 93 ? 7.93200 8.35800 -0.67000 1.000 18.33711 93 GLU A N 1
ATOM 653 C CA A GLU A 1 93 ? 8.22000 7.16100 0.11500 0.568 18.84886 93 GLU A CA 1
ATOM 654 C CA B GLU A 1 93 ? 8.22100 7.16000 0.11400 0.432 18.95779 93 GLU A CA 1
ATOM 655 C C . GLU A 1 93 ? 9.70100 6.80700 0.05900 1.000 17.85081 93 GLU A C 1
ATOM 656 O O . GLU A 1 93 ? 10.29900 6.44200 1.07800 1.000 16.84453 93 GLU A O 1
ATOM 667 N N . LYS A 1 94 ? 10.30700 6.90400 -1.12700 1.000 15.62114 94 LYS A N 1
ATOM 668 C CA . LYS A 1 94 ? 11.69900 6.49900 -1.29300 1.000 16.20342 94 LYS A CA 1
ATOM 669 C C . LYS A 1 94 ? 12.64900 7.48700 -0.63400 1.000 16.34766 94 LYS A C 1
ATOM 670 O O . LYS A 1 94 ? 13.67800 7.08900 -0.07400 1.000 18.16774 94 LYS A O 1
ATOM 676 N N . ILE A 1 95 ? 12.32600 8.78000 -0.69500 1.000 15.85353 95 ILE A N 1
ATOM 677 C CA . ILE A 1 95 ? 13.11000 9.76400 0.04100 1.000 15.66705 95 ILE A CA 1
ATOM 678 C C . ILE A 1 95 ? 13.13600 9.41200 1.52200 1.000 16.76401 95 ILE A C 1
ATOM 679 O O . ILE A 1 95 ? 14.19500 9.43400 2.16200 1.000 17.63165 95 ILE A O 1
ATOM 684 N N . LYS A 1 96 ? 11.97200 9.09800 2.09700 1.000 16.67170 96 LYS A N 1
ATOM 685 C CA . LYS A 1 96 ? 11.93000 8.72800 3.50900 1.000 20.80707 96 LYS A CA 1
ATOM 686 C C . LYS A 1 96 ? 12.61800 7.38800 3.75300 1.000 20.86357 96 LYS A C 1
ATOM 687 O O . LYS A 1 96 ? 13.36300 7.23900 4.72700 1.000 19.87082 96 LYS A O 1
ATOM 693 N N . GLU A 1 97 ? 12.38700 6.40500 2.87900 1.000 17.34245 97 GLU A N 1
ATOM 694 C CA . GLU A 1 97 ? 12.97400 5.08500 3.08900 1.000 18.04886 97 GLU A CA 1
ATOM 695 C C . GLU A 1 97 ? 14.49300 5.15300 3.16000 1.000 20.88062 97 GLU A C 1
ATOM 696 O O . GLU A 1 97 ? 15.11300 4.49700 4.00500 1.000 19.99415 97 GLU A O 1
ATOM 702 N N . TYR A 1 98 ? 15.11500 5.93100 2.28000 1.000 17.54907 98 TYR A N 1
ATOM 703 C CA . TYR A 1 98 ? 16.56500 6.02800 2.23800 1.000 19.08894 98 TYR A CA 1
ATOM 704 C C . TYR A 1 98 ? 17.09200 7.29500 2.90700 1.000 19.46722 98 TYR A C 1
ATOM 705 O O . TYR A 1 98 ? 18.28800 7.58800 2.80600 1.000 19.10627 98 TYR A O 1
ATOM 714 N N . ASN A 1 99 ? 16.22600 8.04700 3.59000 1.000 18.26445 99 ASN A N 1
ATOM 715 C CA . ASN A 1 99 ? 16.64100 9.15000 4.46100 1.000 20.07185 99 ASN A CA 1
ATOM 716 C C . ASN A 1 99 ? 17.45600 10.19500 3.69800 1.000 19.80411 99 ASN A C 1
ATOM 717 O O . ASN A 1 99 ? 18.49200 10.67500 4.16300 1.000 21.68265 99 ASN A O 1
ATOM 722 N N . VAL A 1 100 ? 16.96300 10.56600 2.52200 1.000 17.91157 100 VAL A N 1
ATOM 723 C CA . VAL A 1 100 ? 17.65000 11.53100 1.66900 1.000 20.06433 100 VAL A CA 1
ATOM 724 C C . VAL A 1 100 ? 17.38800 12.93000 2.21400 1.000 19.23128 100 VAL A C 1
ATOM 725 O O . VAL A 1 100 ? 16.24500 13.39900 2.22700 1.000 18.41315 100 VAL A O 1
ATOM 729 N N . LYS A 1 101 ? 18.43400 13.59900 2.67400 1.000 22.79925 101 LYS A N 1
ATOM 730 C CA . LYS A 1 101 ? 18.30600 14.88100 3.42300 1.000 25.47094 101 LYS A CA 1
ATOM 731 C C . LYS A 1 101 ? 18.41000 16.11000 2.50600 1.000 29.41772 101 LYS A C 1
ATOM 732 O O . LYS A 1 101 ? 17.94800 17.17000 2.93000 1.000 31.62876 101 LYS A O 1
ATOM 738 N N . ASN A 1 102 ? 19.05500 15.98100 1.34400 1.000 18.58878 102 ASN A N 1
ATOM 739 C CA . ASN A 1 102 ? 19.22200 17.11200 0.43200 1.000 18.14430 102 ASN A CA 1
ATOM 740 C C . ASN A 1 102 ? 18.26200 16.91000 -0.73900 1.000 20.52227 102 ASN A C 1
ATOM 741 O O . ASN A 1 102 ? 18.55100 16.14900 -1.6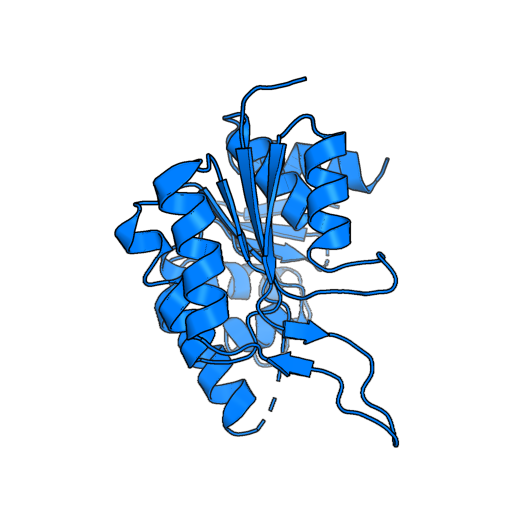6700 1.000 19.43514 102 ASN A O 1
ATOM 746 N N . VAL A 1 103 ? 17.11900 17.59200 -0.70100 1.000 17.04368 103 VAL A N 1
ATOM 747 C CA . VAL A 1 103 ? 16.06400 17.39100 -1.68800 1.000 17.66168 103 VAL A CA 1
ATOM 748 C C . VAL A 1 103 ? 15.67100 18.74100 -2.26900 1.000 18.46548 103 VAL A C 1
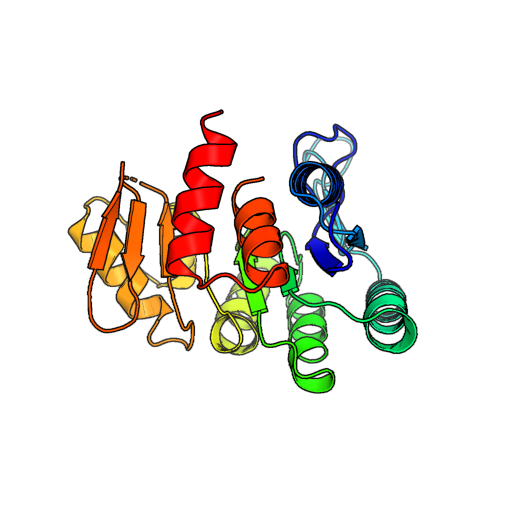ATOM 749 O O . VAL A 1 103 ? 15.23400 19.63500 -1.53500 1.000 17.71233 103 VAL A O 1
ATOM 753 N N . VAL A 1 104 ? 15.82200 18.88500 -3.58100 1.000 13.95290 104 VAL A N 1
ATOM 754 C CA . VAL A 1 104 ? 15.43700 20.09200 -4.30100 1.000 15.88255 104 VAL A CA 1
ATOM 755 C C . VAL A 1 104 ? 14.17900 19.76400 -5.09400 1.000 18.57367 104 VAL A C 1
ATOM 756 O O . VAL A 1 104 ? 14.22000 18.97100 -6.04200 1.000 15.93193 104 VAL A O 1
ATOM 760 N N . VAL A 1 105 ? 13.06000 20.37300 -4.72000 1.000 14.11655 105 VAL A N 1
ATOM 761 C CA . VAL A 1 105 ? 11.79100 20.15400 -5.40500 1.000 14.60346 105 VAL A CA 1
ATOM 762 C C . VAL A 1 105 ? 11.56900 21.31600 -6.36600 1.000 18.86186 105 VAL A C 1
ATOM 763 O O . VAL A 1 105 ? 11.27800 22.44200 -5.94600 1.000 16.97320 105 VAL A O 1
ATOM 767 N N . ASP A 1 106 ? 11.70800 21.03800 -7.66400 1.000 16.09825 106 ASP A N 1
ATOM 768 C CA . ASP A 1 106 ? 11.32400 21.97600 -8.70900 1.000 19.07102 106 ASP A CA 1
ATOM 769 C C . ASP A 1 106 ? 9.91800 21.61300 -9.17500 1.000 18.59216 106 ASP A C 1
ATOM 770 O O . ASP A 1 106 ? 9.75500 20.65100 -9.93900 1.000 20.42595 106 ASP A O 1
ATOM 775 N N . PRO A 1 107 ? 8.86300 22.35400 -8.75100 1.000 18.44037 107 PRO A N 1
ATOM 776 C CA . PRO A 1 107 ? 7.46700 21.95300 -9.02300 1.000 22.10078 107 PRO A CA 1
ATOM 777 C C . PRO A 1 107 ? 6.96300 22.13500 -10.46900 1.000 27.05833 107 PRO A C 1
ATOM 778 O O . PRO A 1 107 ? 6.01400 22.84400 -10.67100 1.000 27.48875 107 PRO A O 1
ATOM 782 N N . VAL A 1 108 ? 7.61500 21.49100 -11.42500 1.000 24.89572 108 VAL A N 1
ATOM 783 C CA . VAL A 1 108 ? 7.19900 21.50600 -12.85600 1.000 26.64952 108 VAL A CA 1
ATOM 784 C C . VAL A 1 108 ? 5.78100 20.94500 -12.93900 1.000 26.55239 108 VAL A C 1
ATOM 785 O O . VAL A 1 108 ? 5.54400 19.86100 -12.42100 1.000 29.47293 108 VAL A O 1
ATOM 789 N N . MET A 1 109 ? 4.86200 21.70900 -13.52700 1.000 39.27242 109 MET A N 1
ATOM 790 C CA . MET A 1 109 ? 3.43500 21.30000 -13.44400 1.000 42.47920 109 MET A CA 1
ATOM 791 C C . MET A 1 109 ? 2.79200 21.31000 -14.83000 1.000 44.78635 109 MET A C 1
ATOM 792 O O . MET A 1 109 ? 3.37600 21.95300 -15.71800 1.000 52.29002 109 MET A O 1
ATOM 797 N N . SER A 1 116 ? -8.40700 19.63800 -14.08800 1.000 63.07223 116 SER A N 1
ATOM 798 C CA . SER A 1 116 ? -8.36600 18.16000 -14.22300 1.000 61.88240 116 SER A CA 1
ATOM 799 C C . SER A 1 116 ? -8.29500 17.50900 -12.84400 1.000 59.64621 116 SER A C 1
ATOM 800 O O . SER A 1 116 ? -7.68500 18.10900 -11.97000 1.000 55.35837 116 SER A O 1
ATOM 802 N N . LEU A 1 117 ? -8.95600 16.36800 -12.65000 1.000 57.29301 117 LEU A N 1
ATOM 803 C CA . LEU A 1 117 ? -8.84400 15.62700 -11.40200 1.000 58.16984 117 LEU A CA 1
ATOM 804 C C . LEU A 1 117 ? -7.46800 14.99200 -11.27300 1.000 56.42353 117 LEU A C 1
ATOM 805 O O . LEU A 1 117 ? -6.99000 14.76700 -10.15600 1.000 49.58389 117 LEU A O 1
ATOM 807 N N . LEU A 1 118 ? -6.81300 14.71700 -12.40000 1.000 54.34512 118 LEU A N 1
ATOM 808 C CA . LEU A 1 118 ? -5.45100 14.19800 -12.36500 1.000 51.32360 118 LEU A CA 1
ATOM 809 C C . LEU A 1 118 ? -4.48500 15.24600 -11.81900 1.000 51.24940 118 LEU A C 1
ATOM 810 O O . LEU A 1 118 ? -3.78700 15.00800 -10.82600 1.000 49.57730 118 LEU A O 1
ATOM 812 N N . HIS A 1 119 ? -4.45400 16.42600 -12.45400 1.000 50.66101 119 HIS A N 1
ATOM 813 C CA . HIS A 1 119 ? -3.52500 17.48400 -12.06700 1.000 51.86156 119 HIS A CA 1
ATOM 814 C C . HIS A 1 119 ? -3.77500 17.95800 -10.64200 1.000 49.85059 119 HIS A C 1
ATOM 815 O O . HIS A 1 119 ? -2.81400 18.25500 -9.91700 1.000 46.79053 119 HIS A O 1
ATOM 822 N N . GLU A 1 120 ? -5.05700 18.04900 -10.23600 1.000 48.84716 120 GLU A N 1
ATOM 823 C CA . GLU A 1 120 ? -5.40400 18.49100 -8.88800 1.000 49.25083 120 GLU A CA 1
ATOM 824 C C . GLU A 1 120 ? -4.99300 17.48300 -7.82700 1.000 42.02369 120 GLU A C 1
ATOM 825 O O . GLU A 1 120 ? -4.47700 17.88200 -6.77500 1.000 40.94117 120 GLU A O 1
ATOM 831 N N . GLU A 1 121 ? -5.27100 16.19500 -8.04900 1.000 43.41063 121 GLU A N 1
ATOM 832 C CA . GLU A 1 121 ? -4.77900 15.17800 -7.12800 1.000 40.50581 121 GLU A CA 1
ATOM 833 C C . GLU A 1 121 ? -3.25700 15.20200 -7.07000 1.000 31.27897 121 GLU A C 1
ATOM 834 O O . GLU A 1 121 ? -2.66300 15.00800 -6.00400 1.000 31.39354 121 GLU A O 1
ATOM 840 N N . ALA A 1 122 ? -2.60900 15.44400 -8.21200 1.000 31.92515 122 ALA A N 1
ATOM 841 C CA . ALA A 1 122 ? -1.15200 15.50400 -8.23200 1.000 29.87746 122 ALA A CA 1
ATOM 842 C C . ALA A 1 122 ? -0.64800 16.67900 -7.40400 1.000 33.85829 122 ALA A C 1
ATOM 843 O O . ALA A 1 122 ? 0.31700 16.55000 -6.64300 1.000 26.50638 122 ALA A O 1
ATOM 845 N N . ALA A 1 123 ? -1.29200 17.84000 -7.54400 1.000 32.40213 123 ALA A N 1
ATOM 846 C CA . ALA A 1 123 ? -0.89700 18.99900 -6.75100 1.000 33.14240 123 ALA A CA 1
ATOM 847 C C . ALA A 1 123 ? -1.06600 18.72500 -5.26300 1.000 30.81249 123 ALA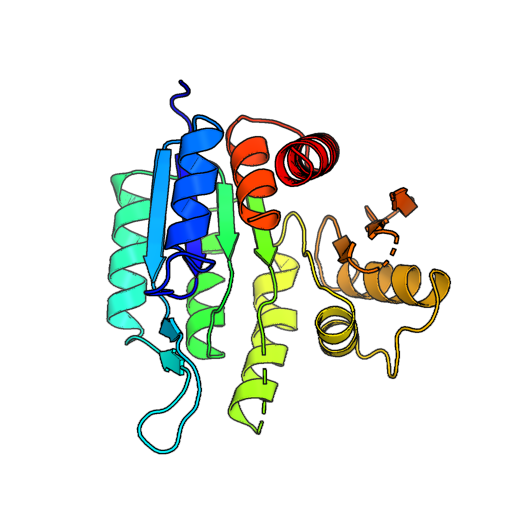 A C 1
ATOM 848 O O . ALA A 1 123 ? -0.22500 19.12700 -4.45000 1.000 27.86366 123 ALA A O 1
ATOM 850 N N . GLU A 1 124 ? -2.14700 18.03800 -4.88700 1.000 34.57663 124 GLU A N 1
ATOM 851 C CA . GLU A 1 124 ? -2.37200 17.72600 -3.48000 1.000 34.19950 124 GLU A CA 1
ATOM 852 C C . GLU A 1 124 ? -1.28500 16.80500 -2.94200 1.000 28.99548 124 GLU A C 1
ATOM 853 O O . GLU A 1 124 ? -0.79900 16.99400 -1.82100 1.000 26.50068 124 GLU A O 1
ATOM 859 N N . ALA A 1 125 ? -0.88400 15.80500 -3.73300 1.000 25.18366 125 ALA A N 1
ATOM 860 C CA . ALA A 1 125 ? 0.15600 14.88100 -3.29100 1.000 27.29030 125 ALA A CA 1
ATOM 861 C C . ALA A 1 125 ? 1.48800 15.59900 -3.11300 1.000 22.77186 125 ALA A C 1
ATOM 862 O O . ALA A 1 125 ? 2.22400 15.33300 -2.15600 1.000 22.20845 125 ALA A O 1
ATOM 864 N N . LEU A 1 126 ? 1.80800 16.51800 -4.02600 1.000 22.53795 126 LEU A N 1
ATOM 865 C CA . LEU A 1 126 ? 2.99800 17.35000 -3.87100 1.000 26.07282 126 LEU A CA 1
ATOM 866 C C . LEU A 1 126 ? 2.94500 18.14600 -2.57300 1.000 25.25407 126 LEU A C 1
ATOM 867 O O . LEU A 1 126 ? 3.90200 18.14300 -1.79100 1.000 23.58331 126 LEU A O 1
ATOM 872 N N . ARG A 1 127 ? 1.83400 18.81200 -2.31200 1.000 27.12427 127 ARG A N 1
ATOM 873 C CA . ARG A 1 127 ? 1.74000 19.67700 -1.11000 1.000 27.21909 127 ARG A CA 1
ATOM 874 C C . ARG A 1 127 ? 1.80200 18.85400 0.17100 1.000 27.15495 127 ARG A C 1
ATOM 875 O O . ARG A 1 127 ? 2.47900 19.28600 1.10000 1.000 27.01446 127 ARG A O 1
ATOM 883 N N . GLU A 1 128 ? 1.21000 17.66700 0.16800 1.000 27.59124 128 GLU A N 1
ATOM 884 C CA . GLU A 1 128 ? 1.05200 16.92700 1.41500 1.000 28.42576 128 GLU A CA 1
ATOM 885 C C . GLU A 1 128 ? 2.16000 15.91800 1.67400 1.000 31.04551 128 GLU A C 1
ATOM 886 O O . GLU A 1 128 ? 2.44000 15.60800 2.83900 1.000 29.56469 128 GLU A O 1
ATOM 892 N N . GLU A 1 129 ? 2.79800 15.40300 0.62700 1.000 22.62673 129 GLU A N 1
ATOM 893 C CA . GLU A 1 129 ? 3.74500 14.30200 0.75500 1.000 26.54725 129 GLU A CA 1
ATOM 894 C C . GLU A 1 129 ? 5.18600 14.68900 0.46900 1.000 20.64647 129 GLU A C 1
ATOM 895 O O . GLU A 1 129 ? 6.08800 14.24400 1.18000 1.000 22.75408 129 GLU A O 1
ATOM 901 N N . LEU A 1 130 ? 5.43400 15.49600 -0.56000 1.000 17.57720 130 LEU A N 1
ATOM 902 C CA . LEU A 1 130 ? 6.79400 15.79200 -0.99400 1.000 22.77326 130 LEU A CA 1
ATOM 903 C C . LEU A 1 130 ? 7.33500 17.09600 -0.42600 1.000 20.40992 130 LEU A C 1
ATOM 904 O O . LEU A 1 130 ? 8.50500 17.15300 -0.04000 1.000 22.41673 130 LEU A O 1
ATOM 909 N N . ILE A 1 131 ? 6.51700 18.14400 -0.37400 1.000 17.64990 131 ILE A N 1
ATOM 910 C CA . ILE A 1 131 ? 6.95700 19.45600 0.09900 1.000 21.33564 131 ILE A CA 1
ATOM 911 C C . ILE A 1 131 ? 7.50800 19.32300 1.51400 1.000 20.00095 131 ILE A C 1
ATOM 912 O O . ILE A 1 131 ? 8.53000 19.94800 1.83200 1.000 19.49883 131 ILE A O 1
ATOM 917 N N . PRO A 1 132 ? 6.87300 18.54200 2.39700 1.000 21.62984 132 PRO A N 1
ATOM 918 C CA . PRO A 1 132 ? 7.41500 18.39400 3.76000 1.000 19.69976 132 PRO A CA 1
ATOM 919 C C . PRO A 1 132 ? 8.79600 17.76100 3.80700 1.000 26.03668 132 PRO A C 1
ATOM 920 O O . PRO A 1 132 ? 9.41600 17.76800 4.87900 1.000 20.20166 132 PRO A O 1
ATOM 924 N N . LEU A 1 133 ? 9.29400 17.22100 2.69500 1.000 19.80741 133 LEU A N 1
ATOM 925 C CA . LEU A 1 133 ? 10.61100 16.59900 2.64200 1.000 18.45502 133 LEU A CA 1
ATOM 926 C C . LEU A 1 133 ? 11.64700 17.46000 1.93300 1.000 22.72780 133 LEU A C 1
ATOM 927 O O . LEU A 1 133 ? 12.79900 17.03400 1.79300 1.000 21.11014 133 LEU A O 1
ATOM 932 N N . ALA A 1 134 ? 11.26900 18.65200 1.48400 1.000 16.08321 134 ALA A N 1
ATOM 933 C CA . ALA A 1 134 ? 12.12500 19.43900 0.61300 1.000 18.39058 134 ALA A CA 1
ATOM 934 C C . ALA A 1 134 ? 13.12200 20.25600 1.42100 1.000 22.73130 134 ALA A C 1
ATOM 935 O O . ALA A 1 134 ? 12.75900 20.90100 2.41100 1.000 17.14975 134 ALA A O 1
ATOM 937 N N . THR A 1 135 ? 14.38700 20.21200 0.99800 1.000 20.98341 135 THR A N 1
ATOM 938 C CA . THR A 1 135 ? 15.34500 21.21200 1.45200 1.000 18.72137 135 THR A CA 1
ATOM 939 C C . THR A 1 135 ? 14.97000 22.58700 0.91500 1.000 18.55546 135 THR A C 1
ATOM 940 O O . THR A 1 135 ? 14.99600 23.58000 1.65100 1.000 16.30074 135 THR A O 1
ATOM 944 N N . VAL A 1 136 ? 14.61400 22.66100 -0.36800 1.000 15.73300 136 VAL A N 1
ATOM 945 C CA . VAL A 1 136 ? 14.12700 23.89200 -0.97600 1.000 16.28193 136 VAL A CA 1
ATOM 946 C C . VAL A 1 136 ? 13.09400 23.53700 -2.03700 1.000 18.65439 136 VAL A C 1
ATOM 947 O O . VAL A 1 136 ? 13.18700 22.49800 -2.69900 1.000 15.52199 136 VAL A O 1
ATOM 951 N N . VAL A 1 137 ? 12.10400 24.41400 -2.19200 1.000 18.39185 137 VAL A N 1
ATOM 952 C CA . VAL A 1 137 ? 11.15400 24.37500 -3.29700 1.000 17.01827 137 VAL A CA 1
ATOM 953 C C . VAL A 1 137 ? 11.39000 25.62400 -4.13800 1.000 16.19341 137 VAL A C 1
ATOM 954 O O . VAL A 1 137 ? 11.57000 26.71600 -3.59100 1.000 17.76985 137 VAL A O 1
ATOM 958 N N . THR A 1 138 ? 11.41400 25.46700 -5.46300 1.000 15.73171 138 THR A N 1
ATOM 959 C CA . THR A 1 138 ? 11.76700 26.55300 -6.37800 1.000 19.05151 138 THR A CA 1
ATOM 960 C C . THR A 1 138 ? 10.65000 26.81500 -7.38400 1.000 20.16420 138 THR A C 1
ATOM 961 O O . THR A 1 138 ? 10.83000 26.63100 -8.59500 1.000 18.72284 138 THR A O 1
ATOM 965 N N . PRO A 1 139 ? 9.49100 27.27200 -6.92300 1.000 18.09370 139 PRO A N 1
ATOM 966 C CA . PRO A 1 139 ? 8.40200 27.57800 -7.85400 1.000 19.23318 139 PRO A CA 1
ATOM 967 C C . PRO A 1 139 ? 8.62500 28.89900 -8.57300 1.000 21.24291 139 PRO A C 1
ATOM 968 O O . PRO A 1 139 ? 9.19700 29.84600 -8.02700 1.000 21.96300 139 PRO A O 1
ATOM 972 N N . ASN A 1 140 ? 8.18800 28.94400 -9.83100 1.000 19.71050 140 ASN A N 1
ATOM 973 C CA . ASN A 1 140 ? 7.96500 30.22400 -10.48700 1.000 20.61137 140 ASN A CA 1
ATOM 974 C C . ASN A 1 140 ? 6.62400 30.74500 -9.96900 1.000 23.45311 140 ASN A C 1
ATOM 975 O O . ASN A 1 140 ? 6.01800 30.16400 -9.06300 1.000 20.87092 140 ASN A O 1
ATOM 980 N N . LEU A 1 141 ? 6.12400 31.83800 -10.54100 1.000 21.25833 141 LEU A N 1
ATOM 981 C CA . LEU A 1 141 ? 4.95200 32.47900 -9.94800 1.000 23.68265 141 LEU A CA 1
ATOM 982 C C . LEU A 1 141 ? 3.68900 31.64200 -10.11400 1.000 21.19020 141 LEU A C 1
ATOM 983 O O . LEU A 1 141 ? 2.98100 31.42400 -9.11500 1.000 22.07881 141 LEU A O 1
ATOM 988 N N . PRO A 1 142 ? 3.34400 31.14700 -11.30800 1.000 20.34602 142 PRO A N 1
ATOM 989 C CA . PRO A 1 142 ? 2.14900 30.28400 -11.41800 1.000 20.88763 142 PRO A CA 1
ATOM 990 C C . PRO A 1 142 ? 2.22400 29.05200 -10.53700 1.000 20.91064 142 PRO A C 1
ATOM 991 O O . PRO A 1 142 ? 1.22600 28.65200 -9.92100 1.000 24.14614 142 PRO A O 1
ATOM 995 N N . GLU A 1 143 ? 3.39900 28.42000 -10.49200 1.000 17.97000 143 GLU A N 1
ATOM 996 C CA . GLU A 1 143 ? 3.60400 27.27200 -9.61800 1.000 20.94894 143 GLU A CA 1
ATOM 997 C C . GLU A 1 143 ? 3.42900 27.66300 -8.15600 1.000 18.50076 143 GLU A C 1
ATOM 998 O O . GLU A 1 143 ? 2.82200 26.92100 -7.37700 1.000 17.58386 143 GLU A O 1
ATOM 1004 N N . ALA A 1 144 ? 3.94400 28.83100 -7.76900 1.000 17.38199 144 ALA A N 1
ATOM 1005 C CA . ALA A 1 144 ? 3.78100 29.28400 -6.39200 1.000 21.24021 144 ALA A CA 1
ATOM 1006 C C . ALA A 1 144 ? 2.31600 29.55700 -6.07200 1.000 19.59414 144 ALA A C 1
ATOM 1007 O O . ALA A 1 144 ? 1.85200 29.26400 -4.96400 1.000 18.30481 144 ALA A O 1
ATOM 1009 N N . GLU A 1 145 ? 1.57200 30.12100 -7.02600 1.000 18.26300 145 GLU A N 1
ATOM 1010 C CA . GLU A 1 145 ? 0.14500 30.33700 -6.81100 1.000 21.83484 145 GLU A CA 1
ATOM 1011 C C . GLU A 1 145 ? -0.56600 29.01700 -6.54900 1.000 22.16025 145 GLU A C 1
ATOM 1012 O O . GLU A 1 145 ? -1.37000 28.90300 -5.61700 1.000 21.27476 145 GLU A O 1
ATOM 1018 N N . VAL A 1 146 ? -0.27000 27.99800 -7.35400 1.000 21.73178 146 VAL A N 1
ATOM 1019 C CA . VAL A 1 146 ? -0.93800 26.71100 -7.18700 1.000 21.78337 146 VAL A CA 1
ATOM 1020 C C . VAL A 1 146 ? -0.56700 26.09000 -5.84500 1.000 24.20180 146 VAL A C 1
ATOM 1021 O O . VAL A 1 146 ? -1.42900 25.59400 -5.10900 1.000 28.68208 146 VAL A O 1
ATOM 1025 N N . LEU A 1 147 ? 0.72700 26.09300 -5.51500 1.000 22.15813 147 LEU A N 1
ATOM 1026 C CA . LEU A 1 147 ? 1.18400 25.42100 -4.30300 1.000 26.45031 147 LEU A CA 1
ATOM 1027 C C . LEU A 1 147 ? 0.67100 26.12500 -3.05400 1.000 23.69804 147 LEU A C 1
ATOM 1028 O O . LEU A 1 147 ? 0.26500 25.47400 -2.08500 1.000 25.90546 147 LEU A O 1
ATOM 1033 N N . SER A 1 148 ? 0.66900 27.45200 -3.06400 1.000 18.66770 148 SER A N 1
ATOM 1034 C CA . SER A 1 148 ? 0.29600 28.21800 -1.88600 1.000 22.19309 148 SER A CA 1
ATOM 1035 C C . SER A 1 148 ? -1.19800 28.47600 -1.78100 1.000 22.80692 148 SER A C 1
ATOM 1036 O O . SER A 1 148 ? -1.68300 28.76000 -0.68000 1.000 22.44731 148 SER A O 1
ATOM 1039 N N . GLY A 1 149 ? -1.93700 28.39600 -2.88200 1.000 21.83161 149 GLY A N 1
ATOM 1040 C CA . GLY A 1 149 ? -3.33100 28.77800 -2.83100 1.000 23.66878 149 GLY A CA 1
ATOM 1041 C C . GLY A 1 149 ? -3.57100 30.26300 -2.95600 1.000 24.56316 149 GLY A C 1
ATOM 1042 O O . GLY A 1 149 ? -4.71000 30.71300 -2.79800 1.000 26.27119 149 GLY A O 1
ATOM 1043 N N . MET A 1 150 ? -2.52500 31.03600 -3.22500 1.000 23.76521 150 MET A N 1
ATOM 1044 C CA . MET A 1 150 ? -2.68600 32.45700 -3.48900 1.000 21.78412 150 MET A CA 1
ATOM 1045 C C . MET A 1 150 ? -3.43800 32.66400 -4.79600 1.000 27.74994 150 MET A C 1
ATOM 1046 O O . MET A 1 150 ? -3.14800 32.02100 -5.81000 1.000 25.67992 150 MET A O 1
ATOM 1051 N N . ARG A 1 151 ? -4.41600 33.57000 -4.76700 1.000 25.38956 151 ARG A N 1
ATOM 1052 C CA . ARG A 1 151 ? -5.22300 33.81600 -5.95600 1.000 26.84803 151 ARG A CA 1
ATOM 1053 C C . ARG A 1 151 ? -4.35300 34.29900 -7.10600 1.000 28.87454 151 ARG A C 1
ATOM 1054 O O . ARG A 1 151 ? -4.46000 33.80800 -8.23600 1.000 29.78410 151 ARG A O 1
ATOM 1062 N N . ILE A 1 152 ? -3.50600 35.28500 -6.83100 1.000 24.04086 152 ILE A N 1
ATOM 1063 C CA . ILE A 1 152 ? -2.59900 35.88500 -7.80000 1.000 27.19057 152 ILE A CA 1
ATOM 1064 C C . ILE A 1 152 ? -1.39800 36.40400 -7.02800 1.000 32.23741 152 ILE A C 1
ATOM 1065 O O . ILE A 1 152 ? -1.54600 36.94200 -5.92600 1.000 29.01417 152 ILE A O 1
ATOM 1070 N N . ILE A 1 153 ? -0.20700 36.23200 -7.59200 1.000 26.95290 153 ILE A N 1
ATOM 1071 C CA . ILE A 1 153 ? 1.01800 36.78000 -7.02200 1.000 29.02837 153 ILE A CA 1
ATOM 1072 C C . ILE A 1 153 ? 1.44300 37.92600 -7.92600 1.000 34.81040 153 ILE A C 1
ATOM 1073 O O . ILE A 1 153 ? 1.96600 37.71300 -9.02800 1.000 30.88876 153 ILE A O 1
ATOM 1078 N N . LYS A 1 154 ? 1.19500 39.14800 -7.46000 1.000 31.33768 154 LYS A N 1
ATOM 1079 C CA . LYS A 1 154 ? 1.42500 40.34500 -8.24600 1.000 36.74201 154 LYS A CA 1
ATOM 1080 C C . LYS A 1 154 ? 2.52400 41.23100 -7.68400 1.000 37.85480 154 LYS A C 1
ATOM 1081 O O . LYS A 1 154 ? 3.06300 42.05500 -8.42700 1.000 46.73481 154 LYS A O 1
ATOM 1083 N N . THR A 1 155 ? 2.88800 41.06700 -6.41400 1.000 33.91547 155 THR A N 1
ATOM 1084 C CA . THR A 1 155 ? 3.88300 41.91700 -5.78000 1.000 32.31256 155 THR A CA 1
ATOM 1085 C C . THR A 1 155 ? 4.93500 41.07200 -5.07500 1.000 35.47761 155 THR A C 1
ATOM 1086 O O . THR A 1 155 ? 4.77600 39.86300 -4.87900 1.000 30.05696 155 THR A O 1
ATOM 1090 N N . VAL A 1 156 ? 6.02200 41.73900 -4.67900 1.000 34.19001 156 VAL A N 1
ATOM 1091 C CA . VAL A 1 156 ? 7.04300 41.07700 -3.87600 1.000 31.12095 156 VAL A CA 1
ATOM 1092 C C . VAL A 1 156 ? 6.45000 40.63100 -2.54500 1.000 33.68793 156 VAL A C 1
ATOM 1093 O O . VAL A 1 156 ? 6.76000 39.54400 -2.04300 1.000 31.32125 156 VAL A O 1
ATOM 1097 N N . GLU A 1 157 ? 5.58500 41.46100 -1.95700 1.000 28.77719 157 GLU A N 1
ATOM 1098 C CA . GLU A 1 157 ? 4.90000 41.06000 -0.73300 1.000 32.74040 157 GLU A CA 1
ATOM 1099 C C . GLU A 1 157 ? 4.09000 39.78800 -0.95400 1.000 26.81558 157 GLU A C 1
ATOM 1100 O O . GLU A 1 157 ? 4.06100 38.90600 -0.08800 1.000 26.50713 157 GLU A O 1
ATOM 1106 N N . ASP A 1 158 ? 3.43300 39.67100 -2.11200 1.000 24.73580 158 ASP A N 1
ATOM 1107 C CA . ASP A 1 158 ? 2.74600 38.42800 -2.44800 1.000 28.30582 158 ASP A CA 1
ATOM 1108 C C . ASP A 1 158 ? 3.72900 37.26700 -2.53400 1.000 26.12107 158 ASP A C 1
ATOM 1109 O O . ASP A 1 158 ? 3.44200 36.16300 -2.05500 1.000 25.14215 158 ASP A O 1
ATOM 1114 N N . MET A 1 159 ? 4.89100 37.49100 -3.15200 1.000 25.60171 159 MET A N 1
ATOM 1115 C CA . MET A 1 159 ? 5.89100 36.43200 -3.23200 1.000 28.13979 159 MET A CA 1
ATOM 1116 C C . MET A 1 159 ? 6.32600 35.98900 -1.84200 1.000 26.58275 159 MET A C 1
ATOM 1117 O O . MET A 1 159 ? 6.46200 34.78800 -1.57900 1.000 21.60965 159 MET A O 1
ATOM 1122 N N . LYS A 1 160 ? 6.55300 36.94600 -0.94000 1.000 21.39604 160 LYS A N 1
ATOM 1123 C CA . LYS A 1 160 ? 6.93300 36.59400 0.42300 1.000 24.55266 160 LYS A CA 1
ATOM 1124 C C . LYS A 1 160 ? 5.83600 35.78600 1.10600 1.000 22.01268 160 LYS A C 1
ATOM 1125 O O . LYS A 1 160 ? 6.12100 34.82300 1.82700 1.000 23.30062 160 LYS A O 1
ATOM 1131 N N . GLU A 1 161 ? 4.57300 36.16300 0.89500 1.000 21.27462 161 GLU A N 1
ATOM 1132 C CA . GLU A 1 161 ? 3.47700 35.42300 1.51100 1.000 18.47367 161 GLU A CA 1
ATOM 1133 C C . GLU A 1 161 ? 3.43900 33.98600 1.01000 1.000 21.21159 161 GLU A C 1
ATOM 1134 O O . GLU A 1 161 ? 3.25100 33.04900 1.79400 1.000 23.52236 161 GLU A O 1
ATOM 1140 N N . ALA A 1 162 ? 3.61300 33.79600 -0.29900 1.000 19.18159 162 ALA A N 1
ATOM 1141 C CA . ALA A 1 162 ? 3.61600 32.45000 -0.85300 1.000 19.61232 162 ALA A CA 1
ATOM 1142 C C . ALA A 1 162 ? 4.79300 31.64700 -0.31800 1.000 18.25730 162 ALA A C 1
ATOM 1143 O O . ALA A 1 162 ? 4.66200 30.44900 -0.04700 1.000 20.18711 162 ALA A O 1
ATOM 1145 N N . ALA A 1 163 ? 5.95100 32.29000 -0.15200 1.000 19.41727 163 ALA A N 1
ATOM 1146 C CA . ALA A 1 163 ? 7.10200 31.59300 0.41200 1.000 19.22071 163 ALA A CA 1
ATOM 1147 C C . ALA A 1 163 ? 6.84500 31.19100 1.85700 1.000 20.73773 163 ALA A C 1
ATOM 1148 O O . ALA A 1 163 ? 7.19600 30.08300 2.27800 1.000 21.39148 163 ALA A O 1
ATOM 1150 N N . LYS A 1 164 ? 6.33000 32.13700 2.63400 1.000 22.24175 164 LYS A N 1
ATOM 1151 C CA . LYS A 1 164 ? 5.78300 31.78700 3.97900 1.000 23.32212 164 LYS A CA 1
ATOM 1152 C C . LYS A 1 164 ? 4.84100 30.53600 4.10400 1.000 21.95538 164 LYS A C 1
ATOM 1153 O O . LYS A 1 164 ? 4.95500 29.46700 4.82500 1.000 20.67147 164 LYS A O 1
ATOM 1159 N N . LYS A 1 165 ? 3.89300 30.59000 3.16400 1.000 19.78235 165 LYS A N 1
ATOM 1160 C CA . LYS A 1 165 ? 2.92400 29.50000 3.12100 1.000 21.85574 165 LYS A CA 1
ATOM 1161 C C . LYS A 1 165 ? 3.61000 28.17100 2.83900 1.000 24.31611 165 LYS A C 1
ATOM 1162 O O . LYS A 1 165 ? 3.36000 27.16700 3.51600 1.000 20.42644 165 LYS A O 1
ATOM 1168 N N . ILE A 1 166 ? 4.48100 28.14900 1.83200 1.000 18.25908 166 ILE A N 1
ATOM 1169 C CA . ILE A 1 166 ? 5.11500 26.89900 1.43900 1.000 16.93364 166 ILE A CA 1
ATOM 1170 C C . ILE A 1 166 ? 6.06900 26.42600 2.52400 1.000 15.90030 166 ILE A C 1
ATOM 1171 O O . ILE A 1 166 ? 6.22900 25.22100 2.74800 1.000 18.71160 166 ILE A O 1
ATOM 1176 N N . HIS A 1 167 ? 6.71800 27.35800 3.21800 1.000 18.29047 167 HIS A N 1
ATOM 1177 C CA . HIS A 1 167 ? 7.55600 26.95400 4.33800 1.000 20.98453 167 HIS A CA 1
ATOM 1178 C C . HIS A 1 167 ? 6.72500 26.30900 5.43200 1.000 23.79277 167 HIS A C 1
ATOM 1179 O O . HIS A 1 167 ? 7.12800 25.29500 6.01500 1.000 20.20574 167 HIS A O 1
ATOM 1186 N N A GLU A 1 168 ? 5.56100 26.88900 5.73700 0.436 22.02610 168 GLU A N 1
ATOM 1187 N N B GLU A 1 168 ? 5.56000 26.88400 5.73400 0.564 22.11440 168 GLU A N 1
ATOM 1188 C CA A GLU A 1 168 ? 4.70600 26.29900 6.75700 0.436 23.20655 168 GLU A CA 1
ATOM 1189 C CA B GLU A 1 168 ? 4.70600 26.30600 6.76400 0.564 23.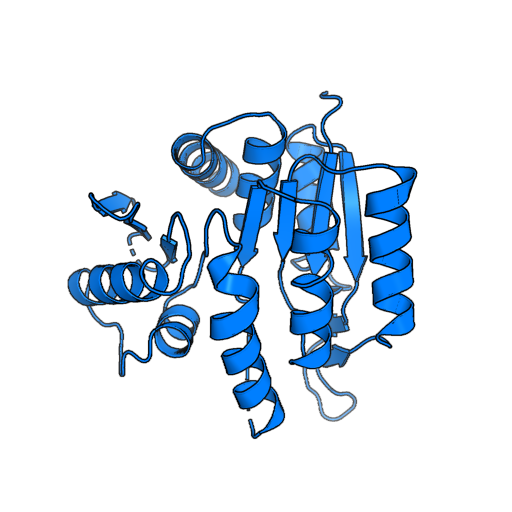15827 168 GLU A CA 1
ATOM 1190 C C A GLU A 1 168 ? 4.23500 24.91100 6.34900 0.436 25.44131 168 GLU A C 1
ATOM 1191 C C B GLU A 1 168 ? 4.12500 24.96700 6.33500 0.564 25.42275 168 GLU A C 1
ATOM 1192 O O A GLU A 1 168 ? 3.91400 24.08900 7.21200 0.436 24.22601 168 GLU A O 1
ATOM 1193 O O B GLU A 1 168 ? 3.62300 24.22600 7.18500 0.564 24.90988 168 GLU A O 1
ATOM 1204 N N . MET A 1 169 ? 4.20500 24.62600 5.04800 1.000 23.24464 169 MET A N 1
ATOM 1205 C CA . MET A 1 169 ? 3.74900 23.32600 4.58500 1.000 21.55827 169 MET A CA 1
ATOM 1206 C C . MET A 1 169 ? 4.82200 22.27400 4.77300 1.000 23.07791 169 MET A C 1
ATOM 1207 O O . MET A 1 169 ? 4.55100 21.08300 4.58100 1.000 28.55829 169 MET A O 1
ATOM 1212 N N . GLY A 1 170 ? 6.02700 22.70100 5.14100 1.000 19.72091 170 GLY A N 1
ATOM 1213 C CA . GLY A 1 170 ? 7.06200 21.78900 5.56500 1.000 21.95082 170 GLY A CA 1
ATOM 1214 C C . GLY A 1 170 ? 8.40700 21.99700 4.90500 1.000 21.52527 170 GLY A C 1
ATOM 1215 O O . GLY A 1 170 ? 9.38500 21.36000 5.30300 1.000 23.11431 170 GLY A O 1
ATOM 1216 N N . ALA A 1 171 ? 8.48000 22.87400 3.90400 1.000 22.63638 171 ALA A N 1
ATOM 1217 C CA . ALA A 1 171 ? 9.73500 23.09700 3.19500 1.000 21.54014 171 ALA A CA 1
ATOM 1218 C C . ALA A 1 171 ? 10.69700 23.90200 4.06200 1.000 22.76560 171 ALA A C 1
ATOM 1219 O O . ALA A 1 171 ? 10.31600 24.91300 4.66100 1.000 23.63376 171 ALA A O 1
ATOM 1221 N N . LYS A 1 172 ? 11.95100 23.44500 4.13400 1.000 22.59022 172 LYS A N 1
ATOM 1222 C CA . LYS A 1 172 ? 12.93900 24.11600 4.97500 1.000 23.43201 172 LYS A CA 1
ATOM 1223 C C . LYS A 1 172 ? 13.28800 25.49400 4.42500 1.000 24.15104 172 LYS A C 1
ATOM 1224 O O . LYS A 1 172 ? 13.41700 26.46000 5.18700 1.000 25.27411 172 LYS A O 1
ATOM 1230 N N . TYR A 1 173 ? 13.45300 25.60000 3.10600 1.000 15.74442 173 TYR A N 1
ATOM 1231 C CA . TYR A 1 173 ? 13.67000 26.86400 2.41700 1.000 15.16583 173 TYR A CA 1
ATOM 1232 C C . TYR A 1 173 ? 12.69400 26.94300 1.25200 1.000 19.78030 173 TYR A C 1
ATOM 1233 O O . TYR A 1 173 ? 12.26300 25.91800 0.72100 1.000 18.51844 173 TYR A O 1
ATOM 1242 N N . VAL A 1 174 ? 12.34500 28.15900 0.84400 1.000 17.63916 174 VAL A N 1
ATOM 1243 C CA . VAL A 1 174 ? 11.54100 28.35700 -0.35600 1.000 19.79861 174 VAL A CA 1
ATOM 1244 C C . VAL A 1 174 ? 12.16000 29.47900 -1.17300 1.000 22.82048 174 VAL A C 1
ATOM 1245 O O . VAL A 1 174 ? 12.48200 30.54200 -0.63000 1.000 22.38546 174 VAL A O 1
ATOM 1249 N N . LEU A 1 175 ? 12.31800 29.24800 -2.47300 1.000 19.10161 175 LEU A N 1
ATOM 1250 C CA . LEU A 1 175 ? 12.82700 30.25600 -3.39900 1.000 17.75219 175 LEU A CA 1
ATOM 1251 C C . LEU A 1 175 ? 11.76100 30.49000 -4.46500 1.000 22.35813 175 LEU A C 1
ATOM 1252 O O . LEU A 1 175 ? 11.60800 29.68000 -5.38300 1.000 24.14257 175 LEU A O 1
ATOM 1257 N N . VAL A 1 176 ? 11.03400 31.59500 -4.35400 1.000 22.30313 176 VAL A N 1
ATOM 1258 C CA . VAL A 1 176 ? 10.04500 31.97600 -5.35500 1.000 23.66077 176 VAL A CA 1
ATOM 1259 C C . VAL A 1 176 ? 10.75700 32.77300 -6.44100 1.000 21.18619 176 VAL A C 1
ATOM 1260 O O . VAL A 1 176 ? 11.36000 33.81500 -6.16400 1.000 24.52366 176 VAL A O 1
ATOM 1264 N N . LYS A 1 177 ? 10.68800 32.26700 -7.66300 1.000 26.64809 177 LYS A N 1
ATOM 1265 C CA . LYS A 1 177 ? 11.31600 32.91500 -8.84000 1.000 29.14957 177 LYS A CA 1
ATOM 1266 C C . LYS A 1 177 ? 10.34800 33.93400 -9.46200 1.000 26.62512 177 LYS A C 1
ATOM 1267 O O . LYS A 1 177 ? 9.25600 33.53900 -9.86300 1.000 26.22293 177 LYS A O 1
ATOM 1273 N N . GLY A 1 178 ? 10.75200 35.20300 -9.51700 1.000 32.99267 178 GLY A N 1
ATOM 1274 C CA . GLY A 1 178 ? 9.86700 36.26600 -10.03900 1.000 39.32795 178 GLY A CA 1
ATOM 1275 C C . GLY A 1 178 ? 9.91600 36.41100 -11.54500 1.000 35.98953 178 GLY A C 1
ATOM 1276 O O . GLY A 1 178 ? 9.21100 37.31200 -12.02400 1.000 45.30971 178 GLY A O 1
ATOM 1277 N N . VAL A 1 188 ? 12.44900 39.78700 -9.48000 1.000 43.18517 188 VAL A N 1
ATOM 1278 C CA . VAL A 1 188 ? 13.23700 39.45200 -8.25900 1.000 42.39666 188 VAL A CA 1
ATOM 1279 C C . VAL A 1 188 ? 12.96200 38.01400 -7.83900 1.000 37.50790 188 VAL A C 1
ATOM 1280 O O . VAL A 1 188 ? 11.92700 37.49400 -8.21100 1.000 32.24902 188 VAL A O 1
ATOM 1284 N N . ASP A 1 189 ? 13.91700 37.39800 -7.16000 1.000 30.85739 189 ASP A N 1
ATOM 1285 C CA . ASP A 1 189 ? 13.68100 36.08800 -6.52300 1.000 31.41991 189 ASP A CA 1
ATOM 1286 C C . ASP A 1 189 ? 13.57600 36.32800 -5.02000 1.000 32.17604 189 ASP A C 1
ATOM 1287 O O . ASP A 1 189 ? 14.29300 37.19100 -4.51200 1.000 35.40675 189 ASP A O 1
ATOM 1292 N N . VAL A 1 190 ? 12.70200 35.58500 -4.35700 1.000 26.13341 190 VAL A N 1
ATOM 1293 C CA . VAL A 1 190 ? 12.57900 35.72600 -2.88800 1.000 22.88283 190 VAL A CA 1
ATOM 1294 C C . VAL A 1 190 ? 12.95300 34.41000 -2.21200 1.000 26.05626 190 VAL A C 1
ATOM 1295 O O . VAL A 1 190 ? 12.33900 33.39400 -2.52100 1.000 23.22733 190 VAL 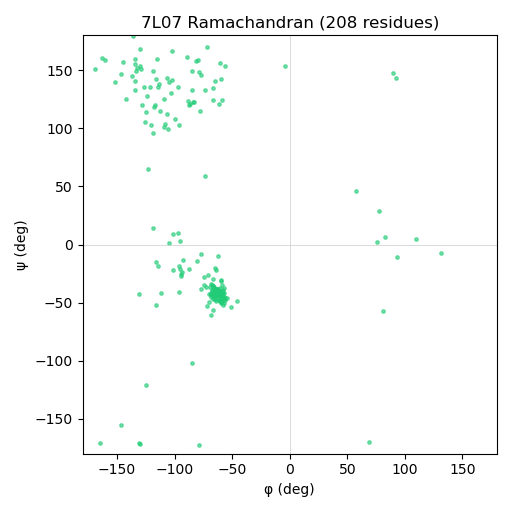A O 1
ATOM 1299 N N . LEU A 1 191 ? 13.97100 34.44700 -1.37100 1.000 22.87487 191 LEU A N 1
ATOM 1300 C CA . LEU A 1 191 ? 14.35300 33.30300 -0.55100 1.000 25.98368 191 LEU A CA 1
ATOM 1301 C C . LEU A 1 191 ? 13.86400 33.52300 0.87600 1.000 26.33247 191 LEU A C 1
ATOM 1302 O O . LEU A 1 191 ? 14.09800 34.58700 1.46000 1.000 24.94781 191 LEU A O 1
ATOM 1307 N N . PHE A 1 192 ? 13.18800 32.51700 1.42500 1.000 21.49294 192 PHE A N 1
ATOM 1308 C CA . PHE A 1 192 ? 12.66700 32.52600 2.78500 1.000 21.07023 192 PHE A CA 1
ATOM 1309 C C . PHE A 1 192 ? 13.16500 31.27400 3.49500 1.000 25.29573 192 PHE A C 1
ATOM 1310 O O . PHE A 1 192 ? 13.15700 30.18200 2.92000 1.000 21.97891 192 PHE A O 1
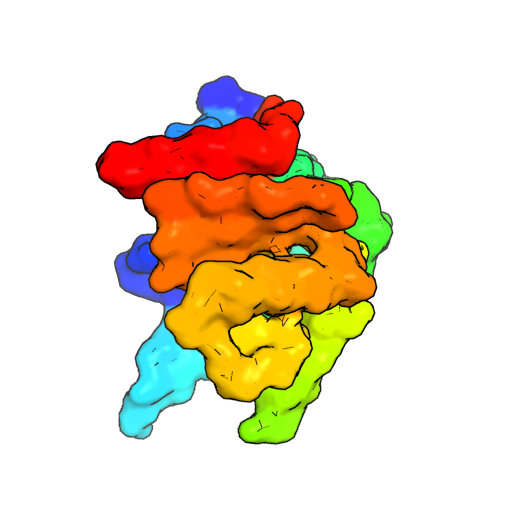ATOM 1318 N N . ASP A 1 193 ? 13.63300 31.43900 4.73400 1.000 25.98551 193 ASP A N 1
ATOM 1319 C CA . ASP A 1 193 ? 14.16500 30.32800 5.51800 1.000 24.27983 193 ASP A CA 1
ATOM 1320 C C . ASP A 1 193 ? 13.35700 30.09900 6.79000 1.000 29.55533 193 ASP A C 1
ATOM 1321 O O . ASP A 1 193 ? 13.80200 29.37500 7.68900 1.000 29.51292 193 ASP A O 1
ATOM 1326 N N . GLY A 1 194 ? 12.16900 30.69900 6.87400 1.000 26.32163 194 GLY A N 1
ATOM 1327 C CA . GLY A 1 194 ? 11.32200 30.59100 8.03900 1.000 27.64094 194 GLY A CA 1
ATOM 1328 C C . GLY A 1 194 ? 11.50600 31.69500 9.05300 1.000 30.45581 194 GLY A C 1
ATOM 1329 O O . GLY A 1 194 ? 10.70200 31.79800 9.98900 1.000 31.73837 194 GLY A O 1
ATOM 1330 N N . GLU A 1 195 ? 12.52700 32.51000 8.90200 1.000 30.93099 195 GLU A N 1
ATOM 1331 C CA . GLU A 1 195 ? 12.76000 33.64900 9.77800 1.000 36.41854 195 GLU A CA 1
ATOM 1332 C C . GLU A 1 195 ? 13.02200 34.93000 9.00400 1.000 36.25673 195 GLU A C 1
ATOM 1333 O O . GLU A 1 195 ? 12.48400 35.98100 9.36700 1.000 41.22971 195 GLU A O 1
ATOM 1335 N N . GLU A 1 196 ? 13.81600 34.87100 7.93800 1.000 30.79605 196 GLU A N 1
ATOM 1336 C CA . GLU A 1 196 ? 14.19500 36.06600 7.20300 1.000 35.83510 196 GLU A CA 1
ATOM 1337 C C . GLU A 1 196 ? 13.94000 35.87600 5.71900 1.000 32.63530 196 GLU A C 1
ATOM 1338 O O . GLU A 1 196 ? 14.00700 34.76200 5.19300 1.000 30.48464 196 GLU A O 1
ATOM 1340 N N . PHE A 1 197 ? 13.66800 36.98500 5.04500 1.000 31.18830 197 PHE A N 1
ATOM 1341 C CA . PHE A 1 197 ? 13.53700 36.99800 3.59900 1.000 31.66269 197 PHE A CA 1
ATOM 1342 C C . PHE A 1 197 ? 14.80500 37.55900 2.97000 1.000 36.37512 197 PHE A C 1
ATOM 1343 O O . PHE A 1 197 ? 15.40600 38.50400 3.49100 1.000 39.57400 197 PHE A O 1
ATOM 1351 N N . GLU A 1 198 ? 15.20400 36.96100 1.84800 1.000 34.56608 198 GLU A N 1
ATOM 1352 C CA . GLU A 1 198 ? 16.34600 37.39200 1.05200 1.000 34.71970 198 GLU A CA 1
ATOM 1353 C C . GLU A 1 198 ? 15.85700 37.65700 -0.36400 1.000 38.03737 198 GLU A C 1
ATOM 1354 O O . GLU A 1 198 ? 15.21000 36.79500 -0.96900 1.000 38.36038 198 GLU A O 1
ATOM 1360 N N . ILE A 1 199 ? 16.16100 38.83800 -0.89100 1.000 39.50831 199 ILE A N 1
ATOM 1361 C CA . ILE A 1 199 ? 15.59100 39.30100 -2.15100 1.000 39.34067 199 ILE A CA 1
ATOM 1362 C C . ILE A 1 199 ? 16.72500 39.50300 -3.14200 1.000 47.47375 199 ILE A C 1
ATOM 1363 O O . ILE A 1 199 ? 17.61000 40.34100 -2.92100 1.000 49.28744 199 ILE A O 1
ATOM 1368 N N . PHE A 1 200 ? 16.69700 38.75100 -4.23700 1.000 46.61447 200 PHE A N 1
ATOM 1369 C CA . PHE A 1 200 ? 17.78000 38.80700 -5.20300 1.000 46.86715 200 PHE A CA 1
ATOM 1370 C C . PHE A 1 200 ? 17.31100 39.35400 -6.53900 1.000 46.60636 200 PHE A C 1
ATOM 1371 O O . PHE A 1 200 ? 16.13700 39.25900 -6.90800 1.000 41.90048 200 PHE A O 1
ATOM 1379 N N . GLU A 1 201 ? 18.27500 39.83600 -7.31200 1.000 50.72334 201 GLU A N 1
ATOM 1380 C CA . GLU A 1 201 ? 18.00200 40.06500 -8.71600 1.000 55.62929 201 GLU A CA 1
ATOM 1381 C C . GLU A 1 201 ? 17.80600 38.73800 -9.42100 1.000 52.26832 201 GLU A C 1
ATOM 1382 O O . GLU A 1 201 ? 18.55500 37.77500 -9.20100 1.000 59.15460 201 GLU A O 1
ATOM 1384 N N . THR A 1 216 ? 20.07900 23.22000 -15.82700 1.000 34.58571 216 THR A N 1
ATOM 1385 C CA . THR A 1 216 ? 19.00700 23.87600 -15.05000 1.000 21.29437 216 THR A CA 1
ATOM 1386 C C . THR A 1 216 ? 19.53700 24.45400 -13.73200 1.000 23.07362 216 THR A C 1
ATOM 1387 O O . THR A 1 216 ? 20.49100 23.96200 -13.15200 1.000 23.71001 216 THR A O 1
ATOM 1391 N N . PHE A 1 217 ? 18.82000 25.46800 -13.31200 1.000 22.58562 217 PHE A N 1
ATOM 1392 C CA . PHE A 1 217 ? 18.96500 26.19200 -12.05100 1.000 23.95568 217 PHE A CA 1
ATOM 1393 C C . PHE A 1 217 ? 18.77500 25.24800 -10.86500 1.000 18.46797 217 PHE A C 1
ATOM 1394 O O . PHE A 1 217 ? 19.62400 25.18100 -9.96800 1.000 19.28028 217 PHE A O 1
ATOM 1402 N N . SER A 1 218 ? 17.68300 24.47600 -10.86200 1.000 16.64322 218 SER A N 1
ATOM 1403 C CA . SER A 1 218 ? 17.43200 23.56500 -9.74600 1.000 18.73767 218 SER A CA 1
ATOM 1404 C C . SER A 1 218 ? 18.46300 22.44500 -9.69900 1.000 16.62283 218 SER A C 1
ATOM 1405 O O . SER A 1 218 ? 18.83800 21.97800 -8.61600 1.000 15.52604 218 SER A O 1
ATOM 1408 N N . ALA A 1 219 ? 18.91700 21.98800 -10.86800 1.000 14.92010 219 ALA A N 1
ATOM 1409 C CA . ALA A 1 219 ? 19.96900 20.97900 -10.91600 1.000 16.59369 219 ALA A CA 1
ATOM 1410 C C . ALA A 1 219 ? 21.26700 21.51800 -10.33100 1.000 16.06864 219 ALA A C 1
ATOM 1411 O O . ALA A 1 219 ? 21.98000 20.80200 -9.61700 1.000 13.64476 219 ALA A O 1
ATOM 1413 N N . ALA A 1 220 ? 21.58800 22.78100 -10.62200 1.000 15.02132 220 ALA A N 1
ATOM 1414 C CA . ALA A 1 220 ? 22.79900 23.38200 -10.07200 1.000 16.42737 220 ALA A CA 1
ATOM 1415 C C . ALA A 1 220 ? 22.72400 23.48600 -8.55400 1.000 16.36991 220 ALA A C 1
ATOM 1416 O O . ALA A 1 220 ? 23.70100 23.18300 -7.85900 1.000 18.47800 220 ALA A O 1
ATOM 1418 N N . ILE A 1 221 ? 21.57900 23.92000 -8.01900 1.000 14.73474 221 ILE A N 1
ATOM 1419 C CA . ILE A 1 221 ? 21.38900 23.90800 -6.57200 1.000 18.02110 221 ILE A CA 1
ATOM 1420 C C . ILE A 1 221 ? 21.65100 22.51500 -6.02000 1.000 18.81838 221 ILE A C 1
ATOM 1421 O O . ILE A 1 221 ? 22.33800 22.34800 -5.00600 1.000 16.89858 221 ILE A O 1
ATOM 1426 N N . THR A 1 222 ? 21.09800 21.49200 -6.67500 1.000 17.91267 222 THR A N 1
ATOM 1427 C CA . THR A 1 222 ? 21.27500 20.12500 -6.20200 1.000 15.53987 222 THR A CA 1
ATOM 1428 C C . THR A 1 222 ? 22.74400 19.73000 -6.18800 1.000 16.67186 222 THR A C 1
ATOM 1429 O O . THR A 1 222 ? 23.21500 19.09200 -5.23900 1.000 16.44095 222 THR A O 1
ATOM 1433 N N . ALA A 1 223 ? 23.48300 20.09500 -7.23600 1.000 16.49830 223 ALA A N 1
ATOM 1434 C CA . ALA A 1 223 ? 24.88300 19.69900 -7.31500 1.000 14.62517 223 ALA A CA 1
ATOM 1435 C C . ALA A 1 223 ? 25.69300 20.33000 -6.19100 1.000 14.67710 223 ALA A C 1
ATOM 1436 O O . ALA A 1 223 ? 26.58200 19.68700 -5.62200 1.000 16.56709 223 ALA A O 1
ATOM 1438 N N . GLU A 1 224 ? 25.41900 21.58700 -5.87900 1.000 15.02945 224 GLU A N 1
ATOM 1439 C CA . GLU A 1 224 ? 26.14400 22.31100 -4.80800 1.000 16.39402 224 GLU A CA 1
ATOM 1440 C C . GLU A 1 224 ? 25.81700 21.66400 -3.45400 1.000 17.04997 224 GLU A C 1
ATOM 1441 O O . GLU A 1 224 ? 26.73500 21.43600 -2.68300 1.000 18.05669 224 GLU A O 1
ATOM 1447 N N . LEU A 1 225 ? 24.55900 21.33700 -3.19500 1.000 14.98766 225 LEU A N 1
ATOM 1448 C CA . LEU A 1 225 ? 24.20700 20.62800 -1.97100 1.000 18.82831 225 LEU A CA 1
ATOM 1449 C C . LEU A 1 225 ? 24.93600 19.29100 -1.88700 1.000 18.55232 225 LEU A C 1
ATOM 1450 O O . LEU A 1 225 ? 25.43300 18.91000 -0.82100 1.000 15.08160 225 LEU A O 1
ATOM 1455 N N . ALA A 1 226 ? 25.01300 18.56700 -3.00800 1.000 14.67283 226 ALA A N 1
ATOM 1456 C CA . ALA A 1 226 ? 25.70600 17.28300 -3.02400 1.000 20.33212 226 ALA A CA 1
ATOM 1457 C C . ALA A 1 226 ? 27.16300 17.42300 -2.60400 1.000 17.88254 226 ALA A C 1
ATOM 1458 O O . ALA A 1 226 ? 27.72000 16.51100 -1.98200 1.000 19.40277 226 ALA A O 1
ATOM 1460 N N . LYS A 1 227 ? 27.79700 18.54100 -2.95900 1.000 20.65383 227 LYS A N 1
ATOM 1461 C CA . LYS A 1 227 ? 29.22400 18.81400 -2.64100 1.000 19.75893 227 LYS A CA 1
ATOM 1462 C C . LYS A 1 227 ? 29.39000 19.24100 -1.17400 1.000 24.41936 227 LYS A C 1
ATOM 1463 O O . LYS A 1 227 ? 30.53700 19.33400 -0.74900 1.000 23.27257 227 LYS A O 1
ATOM 1469 N N . GLY A 1 228 ? 28.30700 19.48200 -0.43600 1.000 19.15189 228 GLY A N 1
ATOM 1470 C CA . GLY A 1 228 ? 28.36300 19.79500 0.97800 1.000 22.50224 228 GLY A CA 1
ATOM 1471 C C . GLY A 1 228 ? 28.00600 21.21900 1.32000 1.000 22.05011 228 GLY A C 1
ATOM 1472 O O . GLY A 1 228 ? 28.18700 21.62300 2.47500 1.000 22.14826 228 GLY A O 1
ATOM 1473 N N . TYR A 1 229 ? 27.58100 22.00700 0.34000 1.000 19.43548 229 TYR A N 1
ATOM 1474 C CA . TYR A 1 229 ? 27.31200 23.44400 0.54400 1.000 19.58553 229 TYR A CA 1
ATOM 1475 C C . TYR A 1 229 ? 25.95800 23.67700 1.21200 1.000 25.43688 229 TYR A C 1
ATOM 1476 O O . TYR A 1 229 ? 25.07200 22.84000 1.05300 1.000 19.66726 229 TYR A O 1
ATOM 1485 N N . SER A 1 230 ? 25.85000 24.73500 2.00900 1.000 17.76722 230 SER A N 1
ATOM 1486 C CA . SER A 1 230 ? 24.57800 25.16800 2.55700 1.000 22.80375 230 SER A CA 1
ATOM 1487 C C . SER A 1 230 ? 23.62100 25.52800 1.42700 1.000 19.54429 230 SER A C 1
ATOM 1488 O O . SER A 1 230 ? 24.03100 25.85800 0.31200 1.000 18.28925 230 SER A O 1
ATOM 1491 N N . LEU A 1 231 ? 22.32200 25.46800 1.73000 1.000 18.51615 231 LEU A N 1
ATOM 1492 C CA . LEU A 1 231 ? 21.32200 25.82500 0.72900 1.000 20.62872 231 LEU A CA 1
ATOM 1493 C C . LEU A 1 231 ? 21.53800 27.24500 0.22100 1.000 20.64316 231 LEU A C 1
ATOM 1494 O O . LEU A 1 231 ? 21.48800 27.49500 -0.98900 1.000 17.23088 231 LEU A O 1
ATOM 1499 N N . LYS A 1 232 ? 21.77900 28.19000 1.13300 1.000 21.42502 232 LYS A N 1
ATOM 1500 C CA . LYS A 1 232 ? 21.95000 29.58000 0.72300 1.000 20.62381 232 LYS A CA 1
ATOM 1501 C C . LYS A 1 232 ? 23.16100 29.73800 -0.18900 1.000 19.10145 232 LYS A C 1
ATOM 1502 O O . LYS A 1 232 ? 23.09300 30.44100 -1.20400 1.000 20.56997 232 LYS A O 1
ATOM 1508 N N . GLU A 1 233 ? 24.28000 29.09300 0.15200 1.000 16.96932 233 GLU A N 1
ATOM 1509 C CA . GLU A 1 233 ? 25.44300 29.14300 -0.73100 1.000 19.89413 233 GLU A CA 1
ATOM 1510 C C . GLU A 1 233 ? 25.16000 28.41900 -2.04300 1.000 19.40644 233 GLU A C 1
ATOM 1511 O O . GLU A 1 233 ? 25.62100 28.84700 -3.10800 1.000 20.91905 233 GLU A O 1
ATOM 1517 N N . ALA A 1 234 ? 24.39200 27.32900 -1.99100 1.000 18.72090 234 ALA A N 1
ATOM 1518 C CA . ALA A 1 234 ? 24.04700 26.61700 -3.21700 1.000 20.08125 234 ALA A CA 1
ATOM 1519 C C . ALA A 1 234 ? 23.20600 27.48600 -4.14600 1.000 21.09312 234 ALA A C 1
ATOM 1520 O O . ALA A 1 234 ? 23.41500 27.48600 -5.36500 1.000 19.16943 234 ALA A O 1
ATOM 1522 N N . VAL A 1 235 ? 22.24100 28.22200 -3.59200 1.000 20.57464 235 VAL A N 1
ATOM 1523 C CA . VAL A 1 235 ? 21.41300 29.09500 -4.41800 1.000 22.38251 235 VAL A CA 1
ATOM 1524 C C . VAL A 1 235 ? 22.26000 30.20100 -5.03300 1.000 25.58672 235 VAL A C 1
ATOM 1525 O O . VAL A 1 235 ? 22.10600 30.53800 -6.21300 1.000 26.41025 235 VAL A O 1
ATOM 1529 N N . LYS A 1 236 ? 23.16900 30.79600 -4.26600 1.000 21.15968 236 LYS A N 1
ATOM 1530 C CA . LYS A 1 236 ? 23.99200 31.91200 -4.80100 1.000 24.65811 236 LYS A CA 1
ATOM 1531 C C . LYS A 1 236 ? 24.89700 31.38500 -5.92200 1.000 25.32180 236 LYS A C 1
ATOM 1532 O O . LYS A 1 236 ? 24.96000 32.01300 -6.97300 1.000 24.58041 236 LYS A O 1
ATOM 1538 N N . THR A 1 237 ? 25.51700 30.23800 -5.68700 1.000 21.59301 237 THR A N 1
ATOM 1539 C CA . THR A 1 237 ? 26.42500 29.63400 -6.67900 1.000 27.42096 237 THR A CA 1
ATOM 1540 C C . THR A 1 237 ? 25.60300 29.19500 -7.90100 1.000 25.04971 237 THR A C 1
ATOM 1541 O O . THR A 1 237 ? 26.13400 29.33200 -8.96600 1.000 24.08073 237 THR A O 1
ATOM 1545 N N . ALA A 1 238 ? 24.38900 28.65300 -7.72800 1.000 23.28575 238 ALA A N 1
ATOM 1546 C CA . ALA A 1 238 ? 23.55800 28.24100 -8.85500 1.000 24.20673 238 ALA A CA 1
ATOM 1547 C C . ALA A 1 238 ? 23.14100 29.44500 -9.69000 1.000 26.03622 238 ALA A C 1
ATOM 1548 O O . ALA A 1 238 ? 23.13000 29.38200 -10.92500 1.000 26.28326 238 ALA A O 1
ATOM 1550 N N . LYS A 1 239 ? 22.81900 30.55600 -9.03900 1.000 26.82603 239 LYS A N 1
ATOM 1551 C CA . LYS A 1 239 ? 22.47100 31.80100 -9.77000 1.000 28.74242 239 LYS A CA 1
ATOM 1552 C C . LYS A 1 239 ? 23.65700 32.21300 -10.64300 1.000 31.28765 239 LYS A C 1
ATOM 1553 O O . LYS A 1 239 ? 23.44800 32.41900 -11.82800 1.000 30.13010 239 LYS A O 1
ATOM 1559 N N . GLU A 1 240 ? 24.86000 32.26700 -10.07100 1.000 31.37646 240 GLU A N 1
ATOM 1560 C CA . GLU A 1 240 ? 26.03400 32.67600 -10.84200 1.000 30.26906 240 GLU A CA 1
ATOM 1561 C C . GLU A 1 240 ? 26.30700 31.72700 -12.00500 1.000 35.48654 240 GLU A C 1
ATOM 1562 O O . GLU A 1 240 ? 26.68600 32.16900 -13.09600 1.000 32.67389 240 GLU A O 1
ATOM 1568 N N . PHE A 1 241 ? 26.14600 30.41900 -11.78200 1.000 28.35467 241 PHE A N 1
ATOM 1569 C CA . PHE A 1 241 ? 26.33300 29.44500 -12.85400 1.000 29.50061 241 PHE A CA 1
ATOM 1570 C C . PHE A 1 241 ? 25.35700 29.69300 -14.00000 1.000 31.96602 241 PHE A C 1
ATOM 1571 O O . PHE A 1 241 ? 25.74300 29.65300 -15.17500 1.000 29.35797 241 PHE A O 1
ATOM 1579 N N . ILE A 1 242 ? 24.09200 29.96700 -13.68100 1.000 31.37083 242 ILE A N 1
ATOM 1580 C CA . ILE A 1 242 ? 23.09200 30.16000 -14.72800 1.000 35.02120 242 ILE A CA 1
ATOM 1581 C C . ILE A 1 242 ? 23.41300 31.40000 -15.55800 1.000 39.42602 242 ILE A C 1
ATOM 1582 O O . ILE A 1 242 ? 23.30900 31.38300 -16.79100 1.000 38.98441 242 ILE A O 1
ATOM 1587 N N . THR A 1 243 ? 23.79900 32.49500 -14.90100 1.000 33.81151 243 THR A N 1
ATOM 1588 C CA . THR A 1 243 ? 24.08600 33.72700 -15.62900 1.000 43.84785 243 THR A CA 1
ATOM 1589 C C . THR A 1 243 ? 25.32200 33.56400 -16.50600 1.000 49.41441 243 THR A C 1
ATOM 1590 O O . THR A 1 243 ? 25.31100 33.92500 -17.68900 1.000 48.91752 243 THR A O 1
ATOM 1594 N N . GLU A 1 244 ? 26.30200 32.80400 -16.01700 1.000 43.64355 244 GLU A N 1
ATOM 1595 C CA . GLU A 1 244 ? 27.45300 32.46500 -16.88800 1.000 44.04068 244 GLU A CA 1
ATOM 1596 C C . GLU A 1 244 ? 26.97300 31.40800 -17.88400 1.000 43.32265 244 GLU A C 1
ATOM 1597 O O . GLU A 1 244 ? 26.88800 31.74600 -19.07400 1.000 54.22472 244 GLU A O 1
#

B-factor: mean 27.22, std 11.77, range [8.79, 86.42]